Protein AF-A0A8T2IB82-F1 (afdb_monomer)

Structure (mmCIF, N/CA/C/O backbone):
data_AF-A0A8T2IB82-F1
#
_entry.id   AF-A0A8T2IB82-F1
#
loop_
_atom_site.group_PDB
_atom_site.id
_atom_site.type_symbol
_atom_site.label_atom_id
_atom_site.label_alt_id
_atom_site.label_comp_id
_atom_site.label_asym_id
_atom_site.label_entity_id
_atom_site.label_seq_id
_atom_site.pdbx_PDB_ins_code
_atom_site.Cartn_x
_atom_site.Cartn_y
_atom_site.Cartn_z
_atom_site.occupancy
_atom_site.B_iso_or_equiv
_atom_site.auth_seq_id
_atom_site.auth_comp_id
_atom_site.auth_asym_id
_atom_site.auth_atom_id
_atom_site.pdbx_PDB_model_num
ATOM 1 N N . MET A 1 1 ? 21.589 -14.343 -7.084 1.00 40.94 1 MET A N 1
ATOM 2 C CA . MET A 1 1 ? 21.963 -13.655 -8.345 1.00 40.94 1 MET A CA 1
ATOM 3 C C . MET A 1 1 ? 21.081 -14.099 -9.514 1.00 40.94 1 MET A C 1
ATOM 5 O O . MET A 1 1 ? 20.433 -13.251 -10.105 1.00 40.94 1 MET A O 1
ATOM 9 N N . ARG A 1 2 ? 20.947 -15.411 -9.770 1.00 35.75 2 ARG A N 1
ATOM 10 C CA . ARG A 1 2 ? 20.117 -15.986 -10.852 1.00 35.75 2 ARG A CA 1
ATOM 11 C C . ARG A 1 2 ? 18.638 -15.544 -10.846 1.00 35.75 2 ARG A C 1
ATOM 13 O O . ARG A 1 2 ? 18.133 -15.142 -11.882 1.00 35.75 2 ARG A O 1
ATOM 20 N N . LEU A 1 3 ? 17.999 -15.505 -9.672 1.00 45.91 3 LEU A N 1
ATOM 21 C CA . LEU A 1 3 ? 16.598 -15.068 -9.519 1.00 45.91 3 LEU A CA 1
ATOM 22 C C . LEU A 1 3 ? 16.360 -13.589 -9.890 1.00 45.91 3 LEU A C 1
ATOM 24 O O . LEU A 1 3 ? 15.303 -13.246 -10.402 1.00 45.91 3 LEU A O 1
ATOM 28 N N . ARG A 1 4 ? 17.345 -12.704 -9.677 1.00 52.28 4 ARG A N 1
ATOM 29 C CA . ARG A 1 4 ? 17.208 -11.270 -10.006 1.00 52.28 4 ARG A CA 1
ATOM 30 C C . ARG A 1 4 ? 17.440 -10.984 -11.487 1.00 52.28 4 ARG A C 1
ATOM 32 O O . ARG A 1 4 ? 16.768 -10.128 -12.041 1.00 52.28 4 ARG A O 1
ATOM 39 N N . ILE A 1 5 ? 18.333 -11.738 -12.130 1.00 56.69 5 ILE A N 1
ATOM 40 C CA . ILE A 1 5 ? 18.507 -11.683 -13.588 1.00 56.69 5 ILE A CA 1
ATOM 41 C C . ILE A 1 5 ? 17.230 -12.172 -14.278 1.00 56.69 5 ILE A C 1
ATOM 43 O O . ILE A 1 5 ? 16.795 -11.551 -15.232 1.00 56.69 5 ILE A O 1
ATOM 47 N N . GLN A 1 6 ? 16.580 -13.220 -13.757 1.00 53.16 6 GLN A N 1
ATOM 48 C CA . GLN A 1 6 ? 15.284 -13.671 -14.275 1.00 53.16 6 GLN A CA 1
ATOM 49 C C . GLN A 1 6 ? 14.189 -12.606 -14.140 1.00 53.16 6 GLN A C 1
ATOM 51 O O . GLN A 1 6 ? 13.417 -12.427 -15.074 1.00 53.16 6 GLN A O 1
ATOM 56 N N . HIS A 1 7 ? 14.148 -11.866 -13.029 1.00 58.78 7 HIS A N 1
ATOM 57 C CA . HIS A 1 7 ? 13.213 -10.748 -12.866 1.00 58.78 7 HIS A CA 1
ATOM 58 C C . HIS A 1 7 ? 13.492 -9.606 -13.862 1.00 58.78 7 HIS A C 1
ATOM 60 O O . HIS A 1 7 ? 12.569 -9.072 -14.469 1.00 58.78 7 HIS A O 1
ATOM 66 N N . TRP A 1 8 ? 14.770 -9.288 -14.093 1.00 55.56 8 TRP A N 1
ATOM 67 C CA . TRP A 1 8 ? 15.193 -8.296 -15.086 1.00 55.56 8 TRP A CA 1
ATOM 68 C C . TRP A 1 8 ? 14.841 -8.719 -16.516 1.00 55.56 8 TRP A C 1
ATOM 70 O O . TRP A 1 8 ? 14.265 -7.945 -17.271 1.00 55.56 8 TRP A O 1
ATOM 80 N N . SER A 1 9 ? 15.131 -9.970 -16.879 1.00 57.38 9 SER A N 1
ATOM 81 C CA . SER A 1 9 ? 14.768 -10.540 -18.180 1.00 57.38 9 SER A CA 1
ATOM 82 C C . SER A 1 9 ? 13.257 -10.645 -18.373 1.00 57.38 9 SER A C 1
ATOM 84 O O . SER A 1 9 ? 12.791 -10.498 -19.493 1.00 57.38 9 SER A O 1
ATOM 86 N N . GLY A 1 10 ? 12.490 -10.871 -17.302 1.00 59.41 10 GLY A N 1
ATOM 87 C CA . GLY A 1 10 ? 11.026 -10.898 -17.353 1.00 59.41 10 GLY A CA 1
ATOM 88 C C . GLY A 1 10 ? 10.391 -9.528 -17.593 1.00 59.41 10 GLY A C 1
ATOM 89 O O . GLY A 1 10 ? 9.250 -9.465 -18.031 1.00 59.41 10 GLY A O 1
ATOM 90 N N . SER A 1 11 ? 11.136 -8.452 -17.347 1.00 58.56 11 SER A N 1
ATOM 91 C CA . SER A 1 11 ? 10.657 -7.072 -17.473 1.00 58.56 11 SER A CA 1
ATOM 92 C C . SER A 1 11 ? 11.220 -6.353 -18.702 1.00 58.56 11 SER A C 1
ATOM 94 O O . SER A 1 11 ? 11.030 -5.158 -18.885 1.00 58.56 11 SER A O 1
ATOM 96 N N . ALA A 1 12 ? 11.953 -7.066 -19.553 1.00 55.97 12 ALA A N 1
ATOM 97 C CA . ALA A 1 12 ? 12.349 -6.587 -20.867 1.00 55.97 12 ALA A CA 1
ATOM 98 C C . ALA A 1 12 ? 11.527 -7.364 -21.900 1.00 55.97 12 ALA A C 1
ATOM 100 O O . ALA A 1 12 ? 11.807 -8.528 -22.188 1.00 55.97 12 ALA A O 1
ATOM 101 N N . GLY A 1 13 ? 10.473 -6.732 -22.417 1.00 54.66 13 GLY A N 1
ATOM 102 C CA . GLY A 1 13 ? 9.579 -7.335 -23.398 1.00 54.66 13 GLY A CA 1
ATOM 103 C C . GLY A 1 13 ? 10.059 -7.073 -24.823 1.00 54.66 13 GLY A C 1
ATOM 104 O O . GLY A 1 13 ? 10.205 -5.928 -25.245 1.00 54.66 13 GLY A O 1
ATOM 105 N N . LEU A 1 14 ? 10.262 -8.127 -25.613 1.00 54.47 14 LEU A N 1
ATOM 106 C CA . LEU A 1 14 ? 10.413 -7.968 -27.058 1.00 54.47 14 LEU A CA 1
ATOM 107 C C . LEU A 1 14 ? 9.033 -8.106 -27.704 1.00 54.47 14 LEU A C 1
ATOM 109 O O . LEU A 1 14 ? 8.445 -9.188 -27.658 1.00 54.47 14 LEU A O 1
ATOM 113 N N . ARG A 1 15 ? 8.514 -7.035 -28.317 1.00 50.06 15 ARG A N 1
ATOM 114 C CA . ARG A 1 15 ? 7.287 -7.120 -29.113 1.00 50.06 15 ARG A CA 1
ATOM 115 C C . ARG A 1 15 ? 7.675 -7.309 -30.572 1.00 50.06 15 ARG A C 1
ATOM 117 O O . ARG A 1 15 ? 8.240 -6.425 -31.210 1.00 50.06 15 ARG A O 1
ATOM 124 N N . ILE A 1 16 ? 7.380 -8.486 -31.103 1.00 59.94 16 ILE A N 1
ATOM 125 C CA . ILE A 1 16 ? 7.575 -8.774 -32.522 1.00 59.94 16 ILE A CA 1
ATOM 126 C C . ILE A 1 16 ? 6.262 -8.438 -33.220 1.00 59.94 16 ILE A C 1
ATOM 128 O O . ILE A 1 16 ? 5.227 -9.017 -32.889 1.00 59.94 16 ILE A O 1
ATOM 132 N N . ARG A 1 17 ? 6.295 -7.482 -34.152 1.00 50.78 17 ARG A N 1
ATOM 133 C CA . ARG A 1 17 ? 5.181 -7.269 -35.074 1.00 50.78 17 ARG A CA 1
ATOM 134 C C . ARG A 1 17 ? 5.461 -8.086 -36.323 1.00 50.78 17 ARG A C 1
ATOM 136 O O . ARG A 1 17 ? 6.432 -7.838 -37.036 1.00 50.78 17 ARG A O 1
ATOM 143 N N . GLU A 1 18 ? 4.624 -9.088 -36.549 1.00 61.91 18 GLU A N 1
ATOM 144 C CA . GLU A 1 18 ? 4.656 -9.886 -37.768 1.00 61.91 18 GLU A CA 1
ATOM 145 C C . GLU A 1 18 ? 3.492 -9.464 -38.657 1.00 61.91 18 GLU A C 1
ATOM 147 O O . GLU A 1 18 ? 2.328 -9.629 -38.293 1.00 61.91 18 GLU A O 1
ATOM 152 N N . THR A 1 19 ? 3.808 -8.908 -39.824 1.00 56.50 19 THR A N 1
ATOM 153 C CA . THR A 1 19 ? 2.808 -8.655 -40.860 1.00 56.50 19 THR A CA 1
ATOM 154 C C . THR A 1 19 ? 2.577 -9.960 -41.609 1.00 56.50 19 THR A C 1
ATOM 156 O O . THR A 1 19 ? 3.469 -10.438 -42.311 1.00 56.50 19 THR A O 1
ATOM 159 N N . LYS A 1 20 ? 1.394 -10.549 -41.430 1.00 63.03 20 LYS A N 1
ATOM 160 C CA . LYS A 1 20 ? 0.970 -11.765 -42.130 1.00 63.03 20 LYS A CA 1
ATOM 161 C C . LYS A 1 20 ? -0.020 -11.411 -43.235 1.00 63.03 20 LYS A C 1
ATOM 163 O O . LYS A 1 20 ? -0.922 -10.606 -43.019 1.00 63.03 20 LYS A O 1
ATOM 168 N N . GLU A 1 21 ? 0.135 -12.035 -44.396 1.00 61.31 21 GLU A N 1
ATOM 169 C CA . GLU A 1 21 ? -0.894 -12.022 -45.437 1.00 61.31 21 GLU A CA 1
ATOM 170 C C . GLU A 1 21 ? -2.006 -13.002 -45.025 1.00 61.31 21 GLU A C 1
ATOM 172 O O . GLU A 1 21 ? -1.734 -14.174 -44.746 1.00 61.31 21 GLU A O 1
ATOM 177 N N . VAL A 1 22 ? -3.245 -12.518 -44.945 1.00 63.00 22 VAL A N 1
ATOM 178 C CA . VAL A 1 22 ? -4.437 -13.323 -44.642 1.00 63.00 22 VAL A CA 1
ATOM 179 C C . VAL A 1 22 ? -5.396 -13.190 -45.814 1.00 63.00 22 VAL A C 1
ATOM 181 O O . VAL A 1 22 ? -5.665 -12.079 -46.269 1.00 63.00 22 VAL A O 1
ATOM 184 N N . PHE A 1 23 ? -5.890 -14.322 -46.302 1.00 67.75 23 PHE A N 1
ATOM 185 C CA . PHE A 1 23 ? -6.937 -14.379 -47.310 1.00 67.75 23 PHE A CA 1
ATOM 186 C C . PHE A 1 23 ? -8.275 -14.621 -46.615 1.00 67.75 23 PHE A C 1
ATOM 188 O O . PHE A 1 23 ? -8.418 -15.581 -45.858 1.00 67.75 23 PHE A O 1
ATOM 195 N N . GLU A 1 24 ? -9.238 -13.740 -46.867 1.00 70.56 24 GLU A N 1
ATOM 196 C CA . GLU A 1 24 ? -10.627 -13.882 -46.434 1.00 70.56 24 GLU A CA 1
ATOM 197 C C . GLU A 1 24 ? -11.478 -14.207 -47.661 1.00 70.56 24 GLU A C 1
ATOM 199 O O . GLU A 1 24 ? -11.370 -13.535 -48.692 1.00 70.56 24 GLU A O 1
ATOM 204 N N . GLY A 1 25 ? -12.295 -15.253 -47.566 1.00 71.75 25 GLY A N 1
ATOM 205 C CA . GLY A 1 25 ? -13.157 -15.665 -48.665 1.00 71.75 25 GLY A CA 1
ATOM 206 C C . GLY A 1 25 ? -14.266 -16.606 -48.221 1.00 71.75 25 GLY A C 1
ATOM 207 O O . GLY A 1 25 ? -14.123 -17.354 -47.255 1.00 71.75 25 GLY A O 1
ATOM 208 N N . GLU A 1 26 ? -15.377 -16.553 -48.948 1.00 73.50 26 GLU A N 1
ATOM 209 C CA . GLU A 1 26 ? -16.471 -17.509 -48.817 1.00 73.50 26 GLU A CA 1
ATOM 210 C C . GLU A 1 26 ? -16.126 -18.791 -49.579 1.00 73.50 26 GLU A C 1
ATOM 212 O O . GLU A 1 26 ? -15.672 -18.757 -50.730 1.00 73.50 26 GLU A O 1
ATOM 217 N N . VAL A 1 27 ? -16.341 -19.931 -48.932 1.00 74.06 27 VAL A N 1
ATOM 218 C CA . VAL A 1 27 ? -16.113 -21.240 -49.535 1.00 74.06 27 VAL A CA 1
ATOM 219 C C . VAL A 1 27 ? -17.208 -21.525 -50.555 1.00 74.06 27 VAL A C 1
ATOM 221 O O . VAL A 1 27 ? -18.349 -21.790 -50.194 1.00 74.06 27 VAL A O 1
ATOM 224 N N . THR A 1 28 ? -16.851 -21.503 -51.837 1.00 71.94 28 THR A N 1
ATOM 225 C CA . THR A 1 28 ? -17.780 -21.779 -52.945 1.00 71.94 28 THR A CA 1
ATOM 226 C C . THR A 1 28 ? -17.773 -23.248 -53.356 1.00 71.94 28 THR A C 1
ATOM 228 O O . THR A 1 28 ? -18.834 -23.833 -53.549 1.00 71.94 28 THR A O 1
ATOM 231 N N . GLU A 1 29 ? -16.595 -23.871 -53.445 1.00 69.69 29 GLU A N 1
ATOM 232 C CA . GLU A 1 29 ? -16.435 -25.287 -53.790 1.00 69.69 29 GLU A CA 1
ATOM 233 C C . GLU A 1 29 ? -15.236 -25.896 -53.038 1.00 69.69 29 GLU A C 1
ATOM 235 O O . GLU A 1 29 ? -14.171 -25.286 -52.943 1.00 69.69 29 GLU A O 1
ATOM 240 N N . LEU A 1 30 ? -15.401 -27.112 -52.498 1.00 66.81 30 LEU A N 1
ATOM 241 C CA . LEU A 1 30 ? -14.360 -27.856 -51.773 1.00 66.81 30 LEU A CA 1
ATOM 242 C C . LEU A 1 30 ? -13.997 -29.141 -52.526 1.00 66.81 30 LEU A C 1
ATOM 244 O O . LEU A 1 30 ? -14.497 -30.222 -52.208 1.00 66.81 30 LEU A O 1
ATOM 248 N N . THR A 1 31 ? -13.101 -29.038 -53.507 1.00 62.88 31 THR A N 1
ATOM 249 C CA . THR A 1 31 ? -12.555 -30.199 -54.230 1.00 62.88 31 THR A CA 1
ATOM 250 C C . THR A 1 31 ? -11.037 -30.285 -54.065 1.00 62.88 31 THR A C 1
ATOM 252 O O . THR A 1 31 ? -10.354 -29.302 -54.362 1.00 62.88 31 THR A O 1
ATOM 255 N N . PRO A 1 32 ? -10.479 -31.433 -53.633 1.00 59.16 32 PRO A N 1
ATOM 256 C CA . PRO A 1 32 ? -9.034 -31.621 -53.608 1.00 59.16 32 PRO A CA 1
ATOM 257 C C . PRO A 1 32 ? -8.507 -31.651 -55.047 1.00 59.16 32 PRO A C 1
ATOM 259 O O . PRO A 1 32 ? -8.981 -32.438 -55.866 1.00 59.16 32 PRO A O 1
ATOM 262 N N . CYS A 1 33 ? -7.543 -30.785 -55.359 1.00 55.00 33 CYS A N 1
ATOM 263 C CA . CYS A 1 33 ? -6.890 -30.753 -56.663 1.00 55.00 33 CYS A CA 1
ATOM 264 C C . CYS A 1 33 ? -5.451 -31.261 -56.509 1.00 55.00 33 CYS A C 1
ATOM 266 O O . CYS A 1 33 ? -4.662 -30.681 -55.763 1.00 55.00 33 CYS A O 1
ATOM 268 N N . GLU A 1 34 ? -5.113 -32.358 -57.186 1.00 53.34 34 GLU A N 1
ATOM 269 C CA . GLU A 1 34 ? -3.734 -32.832 -57.315 1.00 53.34 34 GLU A CA 1
ATOM 270 C C . GLU A 1 34 ? -3.173 -32.294 -58.636 1.00 53.34 34 GLU A C 1
ATOM 272 O O . GLU A 1 34 ? -3.480 -32.822 -59.703 1.00 53.34 34 GLU A O 1
ATOM 277 N N . THR A 1 35 ? -2.393 -31.212 -58.597 1.00 51.97 35 THR A N 1
ATOM 278 C CA . THR A 1 35 ? -1.740 -30.669 -59.799 1.00 51.97 35 THR A CA 1
ATOM 279 C C . THR A 1 35 ? -0.282 -31.121 -59.902 1.00 51.97 35 THR A C 1
ATOM 281 O O . THR A 1 35 ? 0.498 -31.002 -58.959 1.00 51.97 35 THR A O 1
ATOM 284 N N . GLU A 1 36 ? 0.109 -31.609 -61.085 1.00 46.66 36 GLU A N 1
ATOM 285 C CA . GLU A 1 36 ? 1.459 -32.114 -61.391 1.00 46.66 36 GLU A CA 1
ATOM 286 C C . GLU A 1 36 ? 2.484 -31.001 -61.718 1.00 46.66 36 GLU A C 1
ATOM 288 O O . GLU A 1 36 ? 3.673 -31.291 -61.852 1.00 46.66 36 GLU A O 1
ATOM 293 N N . ASN A 1 37 ? 2.070 -29.725 -61.831 1.00 48.97 37 ASN A N 1
ATOM 294 C CA . ASN A 1 37 ? 2.950 -28.623 -62.252 1.00 48.97 37 ASN A CA 1
ATOM 295 C C . ASN A 1 37 ? 2.803 -27.330 -61.407 1.00 48.97 37 ASN A C 1
ATOM 297 O O . ASN A 1 37 ? 1.813 -26.618 -61.548 1.00 48.97 37 ASN A O 1
ATOM 301 N N . PRO A 1 38 ? 3.816 -26.946 -60.598 1.00 47.47 38 PRO A N 1
ATOM 302 C CA . PRO A 1 38 ? 3.725 -25.832 -59.637 1.00 47.47 38 PRO A CA 1
ATOM 303 C C . PRO A 1 38 ? 3.732 -24.397 -60.204 1.00 47.47 38 PRO A C 1
ATOM 305 O O . PRO A 1 38 ? 3.661 -23.451 -59.421 1.00 47.47 38 PRO A O 1
ATOM 308 N N . MET A 1 39 ? 3.928 -24.192 -61.514 1.00 42.28 39 MET A N 1
ATOM 309 C CA . MET A 1 39 ? 4.167 -22.846 -62.079 1.00 42.28 39 MET A CA 1
ATOM 310 C C . MET A 1 39 ? 2.909 -22.118 -62.578 1.00 42.28 39 MET A C 1
ATOM 312 O O . MET A 1 39 ? 2.934 -20.892 -62.638 1.00 42.28 39 MET A O 1
ATOM 316 N N . GLU A 1 40 ? 1.818 -22.821 -62.902 1.00 44.09 40 GLU A N 1
ATOM 317 C CA . GLU A 1 40 ? 0.572 -22.184 -63.378 1.00 44.09 40 GLU A CA 1
ATOM 318 C C . GLU A 1 40 ? -0.333 -21.672 -62.239 1.00 44.09 40 GLU A C 1
ATOM 320 O O . GLU A 1 40 ? -1.191 -20.822 -62.466 1.00 44.09 40 GLU A O 1
ATOM 325 N N . ASP A 1 41 ? -0.092 -22.098 -60.996 1.00 45.88 41 ASP A N 1
ATOM 326 C CA . ASP A 1 41 ? -0.931 -21.768 -59.832 1.00 45.88 41 ASP A CA 1
ATOM 327 C C . ASP A 1 41 ? -0.603 -20.410 -59.180 1.00 45.88 41 ASP A C 1
ATOM 329 O O . ASP A 1 41 ? -1.186 -20.035 -58.161 1.00 45.88 41 ASP A O 1
ATOM 333 N N . MET A 1 42 ? 0.314 -19.620 -59.753 1.00 41.84 42 MET A N 1
ATOM 334 C CA . MET A 1 42 ? 0.738 -18.354 -59.137 1.00 41.84 42 MET A CA 1
ATOM 335 C C . MET A 1 42 ? -0.360 -17.265 -59.155 1.00 41.84 42 MET A C 1
ATOM 337 O O . MET A 1 42 ? -0.271 -16.308 -58.385 1.00 41.84 42 MET A O 1
ATOM 341 N N . GLU A 1 43 ? -1.416 -17.425 -59.964 1.00 38.91 43 GLU A N 1
ATOM 342 C CA . GLU A 1 43 ? -2.479 -16.421 -60.152 1.00 38.91 43 GLU A CA 1
ATOM 343 C C . GLU A 1 43 ? -3.865 -16.829 -59.617 1.00 38.91 43 GLU A C 1
ATOM 345 O O . GLU A 1 43 ? -4.778 -16.000 -59.624 1.00 38.91 43 GLU A O 1
ATOM 350 N N . ARG A 1 44 ? -4.060 -18.064 -59.123 1.00 49.09 44 ARG A N 1
ATOM 351 C CA . ARG A 1 44 ? -5.381 -18.538 -58.668 1.00 49.09 44 ARG A CA 1
ATOM 352 C C . ARG A 1 44 ? -5.354 -19.029 -57.214 1.00 49.09 44 ARG A C 1
ATOM 354 O O . ARG A 1 44 ? -4.856 -20.119 -56.958 1.00 49.09 44 ARG A O 1
ATOM 361 N N . PRO A 1 45 ? -5.953 -18.296 -56.255 1.00 51.28 45 PRO A N 1
ATOM 362 C CA . PRO A 1 45 ? -6.046 -18.722 -54.852 1.00 51.28 45 PRO A CA 1
ATOM 363 C C . PRO A 1 45 ? -6.992 -19.921 -54.615 1.00 51.28 45 PRO A C 1
ATOM 365 O O . PRO A 1 45 ? -7.261 -20.269 -53.471 1.00 51.28 45 PRO A O 1
ATOM 368 N N . SER A 1 46 ? -7.518 -20.546 -55.673 1.00 53.47 46 SER A N 1
ATOM 369 C CA . SER A 1 46 ? -8.548 -21.589 -55.619 1.00 53.47 46 SER A CA 1
ATOM 370 C C . SER A 1 46 ? -8.010 -23.023 -55.522 1.00 53.47 46 SER A C 1
ATOM 372 O O . SER A 1 46 ? -8.805 -23.950 -55.411 1.00 53.47 46 SER A O 1
ATOM 374 N N . ALA A 1 47 ? -6.692 -23.237 -55.591 1.00 57.47 47 ALA A N 1
ATOM 375 C CA . ALA A 1 47 ? -6.096 -24.572 -55.505 1.00 57.47 47 ALA A CA 1
ATOM 376 C C . ALA A 1 47 ? -5.583 -24.857 -54.083 1.00 57.47 47 ALA A C 1
ATOM 378 O O . ALA A 1 47 ? -4.628 -24.240 -53.612 1.00 57.47 47 ALA A O 1
ATOM 379 N N . ILE A 1 48 ? -6.224 -25.805 -53.393 1.00 62.16 48 ILE A N 1
ATOM 380 C CA . ILE A 1 48 ? -5.853 -26.252 -52.044 1.00 62.16 48 ILE A CA 1
ATOM 381 C C . ILE A 1 48 ? -5.243 -27.653 -52.150 1.00 62.16 48 ILE A C 1
ATOM 383 O O . ILE A 1 48 ? -5.889 -28.581 -52.634 1.00 62.16 48 ILE A O 1
ATOM 387 N N . GLY A 1 49 ? -4.001 -27.814 -51.688 1.00 64.19 49 GLY A N 1
ATOM 388 C CA . GLY A 1 49 ? -3.329 -29.115 -51.676 1.00 64.19 49 GLY A CA 1
ATOM 389 C C . GLY A 1 49 ? -3.963 -30.121 -50.692 1.00 64.19 49 GLY A C 1
ATOM 390 O O . GLY A 1 49 ? -4.634 -29.722 -49.737 1.00 64.19 49 GLY A O 1
ATOM 391 N N . PRO A 1 50 ? -3.706 -31.432 -50.844 1.00 63.59 50 PRO A N 1
ATOM 392 C CA . PRO A 1 50 ? -4.288 -32.482 -49.992 1.00 63.59 50 PRO A CA 1
ATOM 393 C C . PRO A 1 50 ? -3.930 -32.328 -48.500 1.00 63.59 50 PRO A C 1
ATOM 395 O O . PRO A 1 50 ? -4.775 -32.571 -47.643 1.00 63.59 50 PRO A O 1
ATOM 398 N N . GLN A 1 51 ? -2.733 -31.782 -48.216 1.00 62.62 51 GLN A N 1
ATOM 399 C CA . GLN A 1 51 ? -2.256 -31.245 -46.918 1.00 62.62 51 GLN A CA 1
ATOM 400 C C . GLN A 1 51 ? -3.336 -30.523 -46.103 1.00 62.62 51 GLN A C 1
ATOM 402 O O . GLN A 1 51 ? -3.466 -30.591 -44.880 1.00 62.62 51 GLN A O 1
ATOM 407 N N . HIS A 1 52 ? -4.080 -29.736 -46.853 1.00 69.81 52 HIS A N 1
ATOM 408 C CA . HIS A 1 52 ? -4.809 -28.602 -46.359 1.00 69.81 52 HIS A CA 1
ATOM 409 C C . HIS A 1 52 ? -6.310 -28.872 -46.331 1.00 69.81 52 HIS A C 1
ATOM 411 O O . HIS A 1 52 ? -7.015 -28.425 -45.427 1.00 69.81 52 HIS A O 1
ATOM 417 N N . TYR A 1 53 ? -6.759 -29.708 -47.262 1.00 71.44 53 TYR A N 1
ATOM 418 C CA . TYR A 1 53 ? -8.097 -30.268 -47.294 1.00 71.44 53 TYR A CA 1
ATOM 419 C C . TYR A 1 53 ? -8.412 -31.103 -46.040 1.00 71.44 53 TYR A C 1
ATOM 421 O O . TYR A 1 53 ? -9.483 -30.953 -45.459 1.00 71.44 53 TYR A O 1
ATOM 429 N N . GLU A 1 54 ? -7.458 -31.903 -45.546 1.00 71.31 54 GL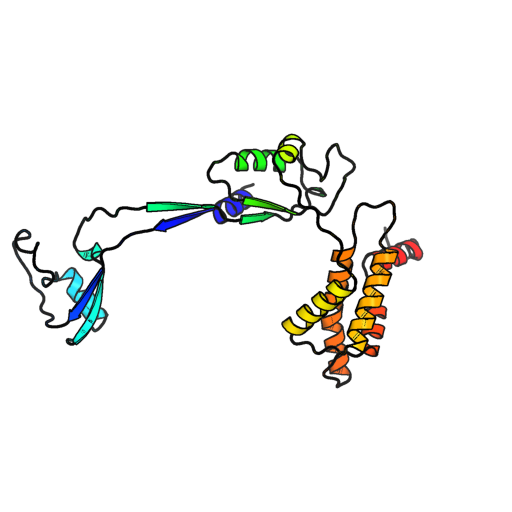U A N 1
ATOM 430 C CA . GLU A 1 54 ? -7.633 -32.678 -44.304 1.00 71.31 54 GLU A CA 1
ATOM 431 C C . GLU A 1 54 ? -7.884 -31.785 -43.075 1.00 71.31 54 GLU A C 1
ATOM 433 O O . GLU A 1 54 ? -8.644 -32.145 -42.173 1.00 71.31 54 GLU A O 1
ATOM 438 N N . SER A 1 55 ? -7.274 -30.597 -43.040 1.00 71.50 55 SER A N 1
ATOM 439 C CA . SER A 1 55 ? -7.450 -29.645 -41.936 1.00 71.50 55 SER A CA 1
ATOM 440 C C . SER A 1 55 ? -8.827 -28.977 -41.985 1.00 71.50 55 SER A C 1
ATOM 442 O O . SER A 1 55 ? -9.488 -28.877 -40.954 1.00 71.50 55 SER A O 1
ATOM 444 N N . LEU A 1 56 ? -9.310 -28.636 -43.186 1.00 75.81 56 LEU A N 1
ATOM 445 C CA . LEU A 1 56 ? -10.662 -28.103 -43.402 1.00 75.81 56 LEU A CA 1
ATOM 446 C C . LEU A 1 56 ? -11.753 -29.137 -43.083 1.00 75.81 56 LEU A C 1
ATOM 448 O O . LEU A 1 56 ? -12.773 -28.801 -42.483 1.00 75.81 56 LEU A O 1
ATOM 452 N N . GLN A 1 57 ? -11.519 -30.417 -43.400 1.00 73.62 57 GLN A N 1
ATOM 453 C CA . GLN A 1 57 ? -12.418 -31.505 -43.000 1.00 73.62 57 GLN A CA 1
ATOM 454 C C . GLN A 1 57 ? -12.475 -31.682 -41.479 1.00 73.62 57 GLN A C 1
ATOM 456 O O . GLN A 1 57 ? -13.539 -31.954 -40.920 1.00 73.62 57 GLN A O 1
ATOM 461 N N . LYS A 1 58 ? -11.339 -31.515 -40.793 1.00 78.94 58 LYS A N 1
ATOM 462 C CA . LYS A 1 58 ? -11.269 -31.590 -39.330 1.00 78.94 58 LYS A CA 1
ATOM 463 C C . LYS A 1 58 ? -12.022 -30.440 -38.658 1.00 78.94 58 LYS A C 1
ATOM 465 O O . LYS A 1 58 ? -12.646 -30.663 -37.621 1.00 78.94 58 LYS A O 1
ATOM 470 N N . GLU A 1 59 ? -11.985 -29.251 -39.250 1.00 77.00 59 GLU A N 1
ATOM 471 C CA . GLU A 1 59 ? -12.741 -28.081 -38.787 1.00 77.00 59 GLU A CA 1
ATOM 472 C C . GLU A 1 59 ? -14.215 -28.086 -39.223 1.00 77.00 59 GLU A C 1
ATOM 474 O O . GLU A 1 59 ? -14.981 -27.264 -38.731 1.00 77.00 59 GLU A O 1
ATOM 479 N N . ARG A 1 60 ? -14.640 -29.066 -40.039 1.00 77.25 60 ARG A N 1
ATOM 480 C CA . ARG A 1 60 ? -16.013 -29.214 -40.563 1.00 77.25 60 ARG A CA 1
ATOM 481 C C . ARG A 1 60 ? -16.509 -27.970 -41.304 1.00 77.25 60 ARG A C 1
ATOM 483 O O . ARG A 1 60 ? -17.645 -27.556 -41.113 1.00 77.25 60 ARG A O 1
ATOM 490 N N . VAL A 1 61 ? -15.650 -27.392 -42.136 1.00 76.19 61 VAL A N 1
ATOM 491 C CA . VAL A 1 61 ? -16.013 -26.246 -42.978 1.00 76.19 61 VAL A CA 1
ATOM 492 C C . VAL A 1 61 ? -16.994 -26.693 -44.062 1.00 76.19 61 VAL A C 1
ATOM 494 O O . VAL A 1 61 ? -16.726 -27.664 -44.777 1.00 76.19 61 VAL A O 1
ATOM 497 N N . GLU A 1 62 ? -18.116 -25.988 -44.189 1.00 74.88 62 GLU A N 1
ATOM 498 C CA . GLU A 1 62 ? -19.150 -26.240 -45.192 1.00 74.88 62 GLU A CA 1
ATOM 499 C C . GLU A 1 62 ? -19.131 -25.175 -46.303 1.00 74.88 62 GLU A C 1
ATOM 501 O O . GLU A 1 62 ? -18.520 -24.110 -46.200 1.00 74.88 62 GLU A O 1
ATOM 506 N N . VAL A 1 63 ? -19.773 -25.490 -47.429 1.00 77.56 63 VAL A N 1
ATOM 507 C CA . VAL A 1 63 ? -19.914 -24.552 -48.550 1.00 77.56 63 VAL A CA 1
ATOM 508 C C . VAL A 1 63 ? -20.846 -23.413 -48.124 1.00 77.56 63 VAL A C 1
ATOM 510 O O . VAL A 1 63 ? -21.972 -23.669 -47.701 1.00 77.56 63 VAL A O 1
ATOM 513 N N . GLY A 1 64 ? -20.379 -22.172 -48.253 1.00 72.88 64 GLY A N 1
ATOM 514 C CA . GLY A 1 64 ? -21.040 -20.960 -47.756 1.00 72.88 64 GLY A CA 1
ATOM 5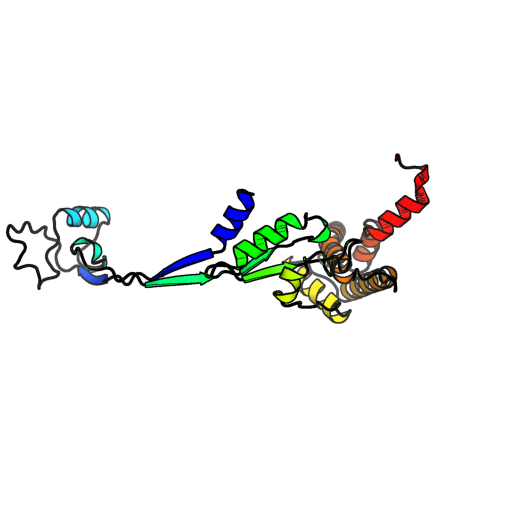15 C C . GLY A 1 64 ? -20.428 -20.382 -46.473 1.00 72.88 64 GLY A C 1
ATOM 516 O O . GLY A 1 64 ? -20.817 -19.290 -46.059 1.00 72.88 64 GLY A O 1
ATOM 517 N N . ASP A 1 65 ? -19.458 -21.063 -45.855 1.00 76.31 65 ASP A N 1
ATOM 518 C CA . ASP A 1 65 ? -18.749 -20.532 -44.689 1.00 76.31 65 ASP A CA 1
ATOM 519 C C . ASP A 1 65 ? -17.697 -19.489 -45.095 1.00 76.31 65 ASP A C 1
ATOM 521 O O . ASP A 1 65 ? -16.976 -19.641 -46.086 1.00 76.31 65 ASP A O 1
ATOM 525 N N . VAL A 1 66 ? -17.579 -18.425 -44.296 1.00 73.88 66 VAL A N 1
ATOM 526 C CA . VAL A 1 66 ? -16.513 -17.424 -44.433 1.00 73.88 66 VAL A CA 1
ATOM 527 C C . VAL A 1 66 ? -15.304 -17.896 -43.636 1.00 73.88 66 VAL A C 1
ATOM 529 O O . VAL A 1 66 ? -15.372 -18.012 -42.410 1.00 73.88 66 VAL A O 1
ATOM 532 N N . ILE A 1 67 ? -14.194 -18.156 -44.328 1.00 74.12 67 ILE A N 1
ATOM 533 C CA . ILE A 1 67 ? -12.963 -18.661 -43.715 1.00 74.12 67 ILE A CA 1
ATOM 534 C C . ILE A 1 67 ? -11.801 -17.683 -43.870 1.00 74.12 67 ILE A C 1
ATOM 536 O O . ILE A 1 67 ? -11.697 -16.933 -44.843 1.00 74.12 67 ILE A O 1
ATOM 540 N N . TYR A 1 68 ? -10.894 -17.737 -42.895 1.00 70.06 68 TYR A N 1
ATOM 541 C CA . TYR A 1 68 ? -9.660 -16.962 -42.865 1.00 70.06 68 TYR A CA 1
ATOM 542 C C . TYR A 1 68 ? -8.475 -17.910 -43.041 1.00 70.06 68 TYR A C 1
ATOM 544 O O . TYR A 1 68 ? -8.187 -18.714 -42.156 1.00 70.06 68 TYR A O 1
ATOM 552 N N . ILE A 1 69 ? -7.775 -17.816 -44.171 1.00 69.94 69 ILE A N 1
ATOM 553 C CA . ILE A 1 69 ? -6.594 -18.639 -44.453 1.00 69.94 69 ILE A CA 1
ATOM 554 C C . ILE A 1 69 ? -5.339 -17.770 -44.346 1.00 69.94 69 ILE A C 1
ATOM 556 O O . ILE A 1 69 ? -5.149 -16.819 -45.106 1.00 69.94 69 ILE A O 1
ATOM 560 N N . GLU A 1 70 ? -4.445 -18.107 -43.413 1.00 63.56 70 GLU A N 1
ATOM 561 C CA . GLU A 1 70 ? -3.120 -17.482 -43.339 1.00 63.56 70 GLU A CA 1
ATOM 562 C C . GLU A 1 70 ? -2.234 -17.945 -44.517 1.00 63.56 70 GLU A C 1
ATOM 564 O O . GLU A 1 70 ? -2.053 -19.140 -44.745 1.00 63.56 70 GLU A O 1
ATOM 569 N N . ALA A 1 71 ? -1.585 -17.013 -45.226 1.00 57.88 71 ALA A N 1
ATOM 570 C CA . ALA A 1 71 ? -0.720 -17.303 -46.383 1.00 57.88 71 ALA A CA 1
ATOM 571 C C . ALA A 1 71 ? 0.568 -18.092 -46.053 1.00 57.88 71 ALA A C 1
ATOM 573 O O . ALA A 1 71 ? 1.291 -18.530 -46.955 1.00 57.88 71 ALA A O 1
ATOM 574 N N . ASN A 1 72 ? 0.848 -18.308 -44.763 1.00 54.81 72 ASN A N 1
ATOM 575 C CA . ASN A 1 72 ? 1.971 -19.106 -44.245 1.00 54.81 72 ASN A CA 1
ATOM 576 C C . ASN A 1 72 ? 1.936 -20.574 -44.716 1.00 54.81 72 ASN A C 1
ATOM 578 O O . ASN A 1 72 ? 2.894 -21.323 -44.543 1.00 54.81 72 ASN A O 1
ATOM 582 N N . TRP A 1 73 ? 0.807 -20.965 -45.295 1.00 48.09 73 TRP A N 1
ATOM 583 C CA . TRP A 1 73 ? 0.426 -22.297 -45.718 1.00 48.09 73 TRP A CA 1
ATOM 584 C C . TRP A 1 73 ? 1.069 -22.758 -47.033 1.00 48.09 73 TRP A C 1
ATOM 586 O O . TRP A 1 73 ? 1.324 -23.947 -47.193 1.00 48.09 73 TRP A O 1
ATOM 596 N N . SER A 1 74 ? 1.397 -21.846 -47.960 1.00 46.72 74 SER A N 1
ATOM 597 C CA . SER A 1 74 ? 1.884 -22.245 -49.300 1.00 46.72 74 SER A CA 1
ATOM 598 C C . SER A 1 74 ? 3.091 -21.461 -49.820 1.00 46.72 74 SER A C 1
ATOM 600 O O . SER A 1 74 ? 3.735 -21.896 -50.773 1.00 46.72 74 SER A O 1
ATOM 602 N N . ARG A 1 75 ? 3.468 -20.328 -49.213 1.00 41.94 75 ARG A N 1
ATOM 603 C CA . ARG A 1 75 ? 4.624 -19.537 -49.667 1.00 41.94 75 ARG A CA 1
ATOM 604 C C . ARG A 1 75 ? 5.740 -19.530 -48.635 1.00 41.94 75 ARG A C 1
ATOM 606 O O . ARG A 1 75 ? 5.555 -19.136 -47.490 1.00 41.94 75 ARG A O 1
ATOM 613 N N . LYS A 1 76 ? 6.961 -19.803 -49.100 1.00 36.44 76 LYS A N 1
ATOM 614 C CA . LYS A 1 76 ? 8.205 -19.359 -48.452 1.00 36.44 76 LYS A CA 1
ATOM 615 C C . LYS A 1 76 ? 8.358 -17.840 -48.674 1.00 36.44 76 LYS A C 1
ATOM 617 O O . LYS A 1 76 ? 9.281 -17.388 -49.344 1.00 36.44 76 LYS A O 1
ATOM 622 N N . GLY A 1 77 ? 7.376 -17.062 -48.217 1.00 38.69 77 GLY A N 1
ATOM 623 C CA . GLY A 1 77 ? 7.359 -15.605 -48.312 1.00 38.69 77 GLY A CA 1
ATOM 624 C C . GLY A 1 77 ? 8.333 -14.989 -47.310 1.00 38.69 77 GLY A C 1
ATOM 625 O O . GLY A 1 77 ? 8.523 -15.510 -46.212 1.00 38.69 77 GLY A O 1
ATOM 626 N N . ARG A 1 78 ? 8.985 -13.883 -47.688 1.00 39.78 78 ARG A N 1
ATOM 627 C CA . ARG A 1 78 ? 9.793 -13.080 -46.759 1.00 39.78 78 ARG A CA 1
ATOM 628 C C . ARG A 1 78 ? 8.861 -12.451 -45.726 1.00 39.78 78 ARG A C 1
ATOM 630 O O . ARG A 1 78 ? 8.265 -11.415 -45.995 1.00 39.78 78 ARG A O 1
ATOM 637 N N . CYS A 1 79 ? 8.774 -13.047 -44.541 1.00 42.91 79 CYS A N 1
ATOM 638 C CA . CYS A 1 79 ? 8.240 -12.356 -43.376 1.00 42.91 79 CYS A CA 1
ATOM 639 C C . CYS A 1 79 ? 9.195 -11.206 -43.028 1.00 42.91 79 CYS A C 1
ATOM 641 O O . CYS A 1 79 ? 10.305 -11.437 -42.543 1.00 42.91 79 CYS A O 1
ATOM 643 N N . SER A 1 80 ? 8.785 -9.967 -43.296 1.00 46.16 80 SER A N 1
ATOM 644 C CA . SER A 1 80 ? 9.456 -8.791 -42.745 1.00 46.16 80 SER A CA 1
ATOM 645 C C . SER A 1 80 ? 9.115 -8.723 -41.260 1.00 46.16 80 SER A C 1
ATOM 647 O O . SER A 1 80 ? 8.032 -8.293 -40.879 1.00 46.16 80 SER A O 1
ATOM 649 N N . GLN A 1 81 ? 10.019 -9.224 -40.419 1.00 52.09 81 GLN A N 1
ATOM 650 C CA . GLN A 1 81 ? 9.890 -9.107 -38.971 1.00 52.09 81 GLN A CA 1
ATOM 651 C C . GLN A 1 81 ? 10.378 -7.725 -38.542 1.00 52.09 81 GLN A C 1
ATOM 653 O O . GLN A 1 81 ? 11.585 -7.472 -38.523 1.00 52.09 81 GLN A O 1
ATOM 658 N N . GLU A 1 82 ? 9.457 -6.849 -38.152 1.00 52.81 82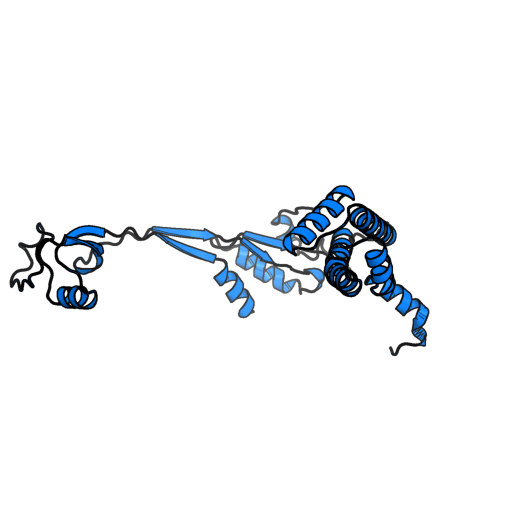 GLU A N 1
ATOM 659 C CA . GLU A 1 82 ? 9.818 -5.641 -37.417 1.00 52.81 82 GLU A CA 1
ATOM 660 C C . GLU A 1 82 ? 9.850 -5.969 -35.923 1.00 52.81 82 GLU A C 1
ATOM 662 O O . GLU A 1 82 ? 8.844 -6.305 -35.290 1.00 52.81 82 GLU A O 1
ATOM 667 N N . LYS A 1 83 ? 11.058 -5.929 -35.357 1.00 54.59 83 LYS A N 1
ATOM 668 C CA . LYS A 1 83 ? 11.281 -6.139 -33.927 1.00 54.59 83 LYS A CA 1
ATOM 669 C C . LYS A 1 83 ? 11.242 -4.786 -33.235 1.00 54.59 83 LYS A C 1
ATOM 671 O O . LYS A 1 83 ? 12.167 -3.991 -33.375 1.00 54.59 83 LYS A O 1
ATOM 676 N N . GLU A 1 84 ? 10.182 -4.550 -32.477 1.00 59.00 84 GLU A N 1
ATOM 677 C CA . GLU A 1 84 ? 10.046 -3.384 -31.617 1.00 59.00 84 GLU A CA 1
ATOM 678 C C . GLU A 1 84 ? 10.519 -3.775 -30.208 1.00 59.00 84 GLU A C 1
ATOM 680 O O . GLU A 1 84 ? 9.985 -4.688 -29.569 1.00 59.00 84 GLU A O 1
ATOM 685 N N . VAL A 1 85 ? 11.570 -3.117 -29.717 1.00 60.09 85 VAL A N 1
ATOM 686 C CA . VAL A 1 85 ? 12.007 -3.293 -28.328 1.00 60.09 85 VAL A CA 1
ATOM 687 C C . VAL A 1 85 ? 11.109 -2.433 -27.451 1.00 60.09 85 VAL A C 1
ATOM 689 O O . VAL A 1 85 ? 11.116 -1.211 -27.587 1.00 60.09 85 VAL A O 1
ATOM 692 N N . ILE A 1 86 ? 10.377 -3.058 -26.528 1.00 61.28 86 ILE A N 1
ATOM 693 C CA . ILE A 1 86 ? 9.606 -2.340 -25.514 1.00 61.28 86 ILE A CA 1
ATOM 694 C C . ILE A 1 86 ? 10.332 -2.479 -24.183 1.00 61.28 86 ILE A C 1
ATOM 696 O O . ILE A 1 86 ? 10.463 -3.566 -23.621 1.00 61.28 86 ILE A O 1
ATOM 700 N N . GLN A 1 87 ? 10.819 -1.356 -23.674 1.00 64.75 87 GLN A N 1
ATOM 701 C CA . GLN A 1 87 ? 11.354 -1.287 -22.323 1.00 64.75 87 GLN A CA 1
ATOM 702 C C . GLN A 1 87 ? 10.174 -1.187 -21.354 1.00 64.75 87 GLN A C 1
ATOM 704 O O . GLN A 1 87 ? 9.406 -0.228 -21.423 1.00 64.75 87 GLN A O 1
ATOM 709 N N . ASP A 1 88 ? 10.007 -2.183 -20.485 1.00 68.81 88 ASP A N 1
ATOM 710 C CA . ASP A 1 88 ? 8.983 -2.134 -19.439 1.00 68.81 88 ASP A CA 1
ATOM 711 C C . ASP A 1 88 ? 9.489 -1.352 -18.216 1.00 68.81 88 ASP A C 1
ATOM 713 O O . ASP A 1 88 ? 10.670 -0.997 -18.114 1.00 68.81 88 ASP A O 1
ATOM 717 N N . VAL A 1 89 ? 8.591 -1.074 -17.274 1.00 73.44 89 VAL A N 1
ATOM 718 C CA . VAL A 1 89 ? 8.926 -0.451 -15.993 1.00 73.44 89 VAL A CA 1
ATOM 719 C C . VAL A 1 89 ? 9.081 -1.536 -14.935 1.00 73.44 89 VAL A C 1
ATOM 721 O O . VAL A 1 89 ? 8.154 -2.287 -14.645 1.00 73.44 89 VAL A O 1
ATOM 724 N N . THR A 1 90 ? 10.244 -1.579 -14.293 1.00 74.44 90 THR A N 1
ATOM 725 C CA . THR A 1 90 ? 10.479 -2.429 -13.123 1.00 74.44 90 THR A CA 1
ATOM 726 C C . THR A 1 90 ? 10.367 -1.630 -11.845 1.00 74.44 90 THR A C 1
ATOM 728 O O . THR A 1 90 ? 11.063 -0.632 -11.640 1.00 74.44 90 THR A O 1
ATOM 731 N N . LEU A 1 91 ? 9.491 -2.093 -10.956 1.00 69.94 91 LEU A N 1
ATOM 732 C CA . LEU A 1 91 ? 9.390 -1.570 -9.604 1.00 69.94 91 LEU A CA 1
ATOM 733 C C . LEU A 1 91 ? 10.229 -2.438 -8.679 1.00 69.94 91 LEU A C 1
ATOM 735 O O . LEU A 1 91 ? 9.961 -3.625 -8.491 1.00 69.94 91 LEU A O 1
ATOM 739 N N . HIS A 1 92 ? 11.231 -1.822 -8.071 1.00 72.81 92 HIS A N 1
ATOM 740 C CA . HIS A 1 92 ? 12.046 -2.465 -7.066 1.00 72.81 92 HIS A CA 1
ATOM 741 C C . HIS A 1 92 ? 11.851 -1.755 -5.730 1.00 72.81 92 HIS A C 1
ATOM 743 O O . HIS A 1 92 ? 12.367 -0.657 -5.505 1.00 72.81 92 HIS A O 1
ATOM 749 N N . ASP A 1 93 ? 11.128 -2.419 -4.827 1.00 65.94 93 ASP A N 1
ATOM 750 C CA . ASP A 1 93 ? 11.105 -2.040 -3.419 1.00 65.94 93 ASP A CA 1
ATOM 751 C C . ASP A 1 93 ? 12.431 -2.467 -2.786 1.00 65.94 93 ASP A C 1
ATOM 753 O O . ASP A 1 93 ? 12.597 -3.556 -2.228 1.00 65.94 93 ASP A O 1
ATOM 757 N N . LEU A 1 94 ? 13.451 -1.642 -3.007 1.00 60.31 94 LEU A N 1
ATOM 758 C CA . LEU A 1 94 ? 14.656 -1.739 -2.225 1.00 60.31 94 LEU A CA 1
ATOM 759 C C . LEU A 1 94 ? 14.370 -0.981 -0.934 1.00 60.31 94 LEU A C 1
ATOM 761 O O . LEU A 1 94 ? 14.550 0.230 -0.850 1.00 60.31 94 LEU A O 1
ATOM 765 N N . ASP A 1 95 ? 14.176 -1.712 0.153 1.00 58.16 95 ASP A N 1
ATOM 766 C CA . ASP A 1 95 ? 14.809 -1.265 1.384 1.00 58.16 95 ASP A CA 1
ATOM 767 C C . ASP A 1 95 ? 16.330 -1.266 1.117 1.00 58.16 95 ASP A C 1
ATOM 769 O O . ASP A 1 95 ? 17.058 -2.199 1.460 1.00 58.16 95 ASP A O 1
ATOM 773 N N . VAL A 1 96 ? 16.827 -0.233 0.418 1.00 51.06 96 VAL A N 1
ATOM 774 C CA . VAL A 1 96 ? 18.240 -0.018 0.063 1.00 51.06 96 VAL A CA 1
ATOM 775 C C . VAL A 1 96 ? 19.067 -0.053 1.351 1.00 51.06 96 VAL A C 1
ATOM 777 O O . VAL A 1 96 ? 20.206 -0.497 1.380 1.00 51.06 96 VAL A O 1
ATOM 780 N N . ALA A 1 97 ? 18.418 0.315 2.455 1.00 50.38 97 ALA A N 1
ATOM 781 C CA . ALA A 1 97 ? 18.833 0.129 3.826 1.00 50.38 97 ALA A CA 1
ATOM 782 C C . ALA A 1 97 ? 19.389 -1.279 4.138 1.00 50.38 97 ALA A C 1
ATOM 784 O O . ALA A 1 97 ? 20.463 -1.375 4.724 1.00 50.38 97 ALA A O 1
ATOM 785 N N . THR A 1 98 ? 18.700 -2.367 3.799 1.00 53.16 98 THR A N 1
ATOM 786 C CA . THR A 1 98 ? 19.102 -3.753 4.133 1.00 53.16 98 THR A CA 1
ATOM 787 C C . THR A 1 98 ? 19.964 -4.415 3.063 1.00 53.16 98 THR A C 1
ATOM 789 O O . THR A 1 98 ? 20.470 -5.516 3.282 1.00 53.16 98 THR A O 1
ATOM 792 N N . HIS A 1 99 ? 20.157 -3.756 1.924 1.00 55.44 99 HIS A N 1
ATOM 793 C CA . HIS A 1 99 ? 20.921 -4.293 0.814 1.00 55.44 99 HIS A CA 1
ATOM 794 C C . HIS A 1 99 ? 22.392 -3.873 0.864 1.00 55.44 99 HIS A C 1
ATOM 796 O O . HIS A 1 99 ? 22.744 -2.728 1.126 1.00 55.44 99 HIS A O 1
ATOM 802 N N . ASP A 1 100 ? 23.265 -4.834 0.581 1.00 60.91 100 ASP A N 1
ATOM 803 C CA . ASP A 1 100 ? 24.698 -4.615 0.432 1.00 60.91 100 ASP A CA 1
ATOM 804 C C . ASP A 1 100 ? 24.972 -3.685 -0.769 1.00 60.91 100 ASP A C 1
ATOM 806 O O . ASP A 1 100 ? 24.509 -3.995 -1.874 1.00 60.91 100 ASP A O 1
ATOM 810 N N . PRO A 1 101 ? 25.727 -2.580 -0.610 1.00 65.38 101 PRO A N 1
ATOM 811 C CA . PRO A 1 101 ? 26.024 -1.640 -1.695 1.00 65.38 101 PRO A CA 1
ATOM 812 C C . PRO A 1 101 ? 26.653 -2.304 -2.930 1.00 65.38 101 PRO A C 1
ATOM 814 O O . PRO A 1 101 ? 26.460 -1.820 -4.043 1.00 65.38 101 PRO A O 1
ATOM 817 N N . ARG A 1 102 ? 27.310 -3.464 -2.778 1.00 65.12 102 ARG A N 1
ATOM 818 C CA . ARG A 1 102 ? 27.842 -4.263 -3.901 1.00 65.12 102 ARG A CA 1
ATOM 819 C C . ARG A 1 102 ? 26.771 -4.713 -4.902 1.00 65.12 102 ARG A C 1
ATOM 821 O O . ARG A 1 102 ? 27.066 -4.927 -6.076 1.00 65.12 102 ARG A O 1
ATOM 828 N N . MET A 1 103 ? 25.525 -4.866 -4.458 1.00 68.62 103 MET A N 1
ATOM 829 C CA . MET A 1 103 ? 24.397 -5.228 -5.321 1.00 68.62 103 MET A CA 1
ATOM 830 C C . MET A 1 103 ? 23.990 -4.070 -6.240 1.00 68.62 103 MET A C 1
ATOM 832 O O . MET A 1 103 ? 23.674 -4.296 -7.408 1.00 68.62 103 MET A O 1
ATOM 836 N N . LEU A 1 104 ? 24.068 -2.833 -5.744 1.00 71.50 104 LEU A N 1
ATOM 837 C CA . LEU A 1 104 ? 23.744 -1.632 -6.517 1.00 71.50 104 LEU A CA 1
ATOM 838 C C . LEU A 1 104 ? 24.768 -1.384 -7.625 1.00 71.50 104 LEU A C 1
ATOM 840 O O . LEU A 1 104 ? 24.392 -0.974 -8.716 1.00 71.50 104 LEU A O 1
ATOM 844 N N . THR A 1 105 ? 26.038 -1.723 -7.395 1.00 71.56 105 THR A N 1
ATOM 845 C CA . THR A 1 105 ? 27.078 -1.668 -8.434 1.00 71.56 105 THR A CA 1
ATOM 846 C C . THR A 1 105 ? 26.788 -2.636 -9.588 1.00 71.56 105 THR A C 1
ATOM 848 O O . THR A 1 105 ? 27.051 -2.326 -10.746 1.00 71.56 105 THR A O 1
ATOM 851 N N . TYR A 1 106 ? 26.198 -3.803 -9.303 1.00 74.81 106 TYR A N 1
ATOM 852 C CA . TYR A 1 106 ? 25.786 -4.743 -10.351 1.00 74.81 106 TYR A CA 1
ATOM 853 C C . TYR A 1 106 ? 24.583 -4.228 -11.153 1.00 74.81 106 TYR A C 1
ATOM 855 O O . TYR A 1 106 ? 24.572 -4.350 -12.377 1.00 74.81 106 TYR A O 1
ATOM 863 N N . LEU A 1 107 ? 23.594 -3.634 -10.476 1.00 75.38 107 LEU A N 1
ATOM 864 C CA . LEU A 1 107 ? 22.447 -3.000 -11.134 1.00 75.38 107 LEU A CA 1
ATOM 865 C C . LEU A 1 107 ? 22.871 -1.817 -12.002 1.00 75.38 107 LEU A C 1
ATOM 867 O O . LEU A 1 107 ? 22.381 -1.680 -13.115 1.00 75.38 107 LEU A O 1
ATOM 871 N N . HIS A 1 108 ? 23.818 -1.008 -11.529 1.00 76.44 108 HIS A N 1
ATOM 872 C CA . HIS A 1 108 ? 24.382 0.100 -12.297 1.00 76.44 108 HIS A CA 1
ATOM 873 C C . HIS A 1 108 ? 24.969 -0.385 -13.628 1.00 76.44 108 HIS A C 1
ATOM 875 O O . HIS A 1 108 ? 24.597 0.135 -14.674 1.00 76.44 108 HIS A O 1
ATOM 881 N N . ARG A 1 109 ? 25.743 -1.477 -13.620 1.00 77.44 109 ARG A N 1
ATOM 882 C CA . ARG A 1 109 ? 26.261 -2.086 -14.857 1.00 77.44 109 ARG A CA 1
ATOM 883 C C . ARG A 1 109 ? 25.166 -2.683 -15.751 1.00 77.44 109 ARG A C 1
ATOM 885 O O . ARG A 1 109 ? 25.319 -2.725 -16.966 1.00 77.44 109 ARG A O 1
ATOM 892 N N . ALA A 1 110 ? 24.073 -3.182 -15.173 1.00 76.62 110 ALA A N 1
ATOM 893 C CA . ALA A 1 110 ? 22.932 -3.687 -15.943 1.00 76.62 110 ALA A CA 1
ATOM 894 C C . ALA A 1 110 ? 22.134 -2.550 -16.612 1.00 76.62 110 ALA A C 1
ATOM 896 O O . ALA A 1 110 ? 21.637 -2.728 -17.723 1.00 76.62 110 ALA A O 1
ATOM 897 N N . LEU A 1 111 ? 22.069 -1.381 -15.966 1.00 77.88 111 LEU A N 1
ATOM 898 C CA . LEU A 1 111 ? 21.446 -0.156 -16.476 1.00 77.88 111 LEU A CA 1
ATOM 899 C C . LEU A 1 111 ? 22.235 0.511 -17.611 1.00 77.88 111 LEU A C 1
ATOM 901 O O . LEU A 1 111 ? 21.673 1.312 -18.347 1.00 77.88 111 LEU A O 1
ATOM 905 N N . GLU A 1 112 ? 23.517 0.182 -17.785 1.00 80.00 112 GLU A N 1
ATOM 906 C CA . GLU A 1 112 ? 24.320 0.673 -18.917 1.00 80.00 112 GLU A CA 1
ATOM 907 C C . GLU A 1 112 ? 23.938 0.016 -20.252 1.00 80.00 112 GLU A C 1
ATOM 909 O O . GLU A 1 112 ? 24.350 0.477 -21.317 1.00 80.00 112 GLU A O 1
ATOM 914 N N . SER A 1 113 ? 23.143 -1.058 -20.222 1.00 81.44 113 SER A N 1
ATOM 915 C CA . SER A 1 113 ? 22.628 -1.684 -21.436 1.00 81.44 113 SER A CA 1
ATOM 916 C C . SER A 1 113 ? 21.563 -0.810 -22.103 1.00 81.44 113 SER A C 1
ATOM 918 O O . SER A 1 113 ? 20.648 -0.319 -21.448 1.00 81.44 113 SER A O 1
ATOM 920 N N . SER A 1 114 ? 21.604 -0.700 -23.434 1.00 72.25 114 SER A N 1
ATOM 921 C CA . SER A 1 114 ? 20.589 0.013 -24.226 1.00 72.25 114 SER A CA 1
ATOM 922 C C . SER A 1 114 ? 19.188 -0.608 -24.161 1.00 72.25 114 SER A C 1
ATOM 924 O O . SER A 1 114 ? 18.216 0.028 -24.553 1.00 72.25 114 SER A O 1
ATOM 926 N N . LEU A 1 115 ? 19.070 -1.845 -23.672 1.00 76.56 115 LEU A N 1
ATOM 927 C CA . LEU A 1 115 ? 17.804 -2.562 -23.494 1.00 76.56 115 LEU A CA 1
ATOM 928 C C . LEU A 1 115 ? 17.343 -2.567 -22.029 1.00 76.56 115 LEU A C 1
ATOM 930 O O . LEU A 1 115 ? 16.460 -3.344 -21.668 1.00 76.56 115 LEU A O 1
ATOM 934 N N . ALA A 1 116 ? 17.969 -1.760 -21.168 1.00 74.31 116 ALA A N 1
ATOM 935 C CA . ALA A 1 116 ? 17.599 -1.699 -19.766 1.00 74.31 116 ALA A CA 1
ATOM 936 C C . ALA A 1 116 ? 16.172 -1.132 -19.602 1.00 74.31 116 ALA A C 1
ATOM 938 O O . ALA A 1 116 ? 15.866 -0.089 -20.184 1.00 74.31 116 ALA A O 1
ATOM 939 N N . PRO A 1 117 ? 15.297 -1.798 -18.825 1.00 78.25 117 PRO A N 1
ATOM 940 C CA . PRO A 1 117 ? 13.992 -1.258 -18.467 1.00 78.25 117 PRO A CA 1
ATOM 941 C C . PRO A 1 117 ? 14.128 0.004 -17.609 1.00 78.25 117 PRO A C 1
ATOM 943 O O . PRO A 1 117 ? 15.163 0.245 -16.977 1.00 78.25 117 PRO A O 1
ATOM 946 N N . ILE A 1 118 ? 13.051 0.785 -17.525 1.00 81.62 118 ILE A N 1
ATOM 947 C CA . ILE A 1 118 ? 12.981 1.898 -16.575 1.00 81.62 118 ILE A CA 1
ATOM 948 C C . ILE A 1 118 ? 12.914 1.295 -15.173 1.00 81.62 118 ILE A C 1
ATOM 950 O O . ILE A 1 118 ? 11.987 0.551 -14.857 1.00 81.62 118 ILE A O 1
ATOM 954 N N . VAL A 1 119 ? 13.890 1.611 -14.324 1.00 79.31 119 VAL A N 1
ATOM 955 C CA . VAL A 1 119 ? 13.928 1.120 -12.944 1.00 79.31 119 VAL A CA 1
ATOM 956 C C . VAL A 1 119 ? 13.458 2.205 -11.986 1.00 79.31 119 VAL A C 1
ATOM 958 O O . VAL A 1 119 ? 14.052 3.280 -11.914 1.00 79.31 119 VAL A O 1
ATOM 961 N N . ILE A 1 120 ? 12.426 1.901 -11.202 1.00 83.75 120 ILE A N 1
ATOM 962 C CA . ILE A 1 120 ? 11.966 2.758 -10.109 1.00 83.75 120 ILE A CA 1
ATOM 963 C C . ILE A 1 120 ? 12.372 2.114 -8.786 1.00 83.75 120 ILE A C 1
ATOM 965 O O . ILE A 1 120 ? 11.928 1.016 -8.444 1.00 83.75 120 ILE A O 1
ATOM 969 N N . PHE A 1 121 ? 13.203 2.832 -8.032 1.00 78.75 121 PHE A N 1
ATOM 970 C CA . PHE A 1 121 ? 13.581 2.471 -6.672 1.00 78.75 121 PHE A CA 1
ATOM 971 C C . PHE A 1 121 ? 12.704 3.223 -5.669 1.00 78.75 121 PHE A C 1
ATOM 973 O O . PHE A 1 121 ? 12.672 4.454 -5.670 1.00 78.75 121 PHE A O 1
ATOM 980 N N . ALA A 1 122 ? 12.032 2.495 -4.781 1.00 78.75 122 ALA A N 1
ATOM 981 C CA . ALA A 1 122 ? 11.447 3.070 -3.571 1.00 78.75 122 ALA A CA 1
ATOM 982 C C . ALA A 1 122 ? 12.449 2.913 -2.422 1.00 78.75 122 ALA A C 1
ATOM 984 O O . ALA A 1 122 ? 13.081 1.875 -2.330 1.00 78.75 122 ALA A O 1
ATOM 985 N N . THR A 1 123 ? 12.630 3.925 -1.568 1.00 73.25 123 THR A N 1
ATOM 986 C CA . THR A 1 123 ? 13.467 3.827 -0.358 1.00 73.25 123 THR A CA 1
ATOM 987 C C . THR A 1 123 ? 12.785 4.535 0.804 1.00 73.25 123 THR A C 1
ATOM 989 O O . THR A 1 123 ? 12.337 5.677 0.690 1.00 73.25 123 THR A O 1
ATOM 992 N N . THR A 1 124 ? 12.700 3.851 1.941 1.00 66.38 124 THR A N 1
ATOM 993 C CA . THR A 1 124 ? 12.027 4.340 3.154 1.00 66.38 124 THR A CA 1
ATOM 994 C C . THR A 1 124 ? 12.992 4.994 4.149 1.00 66.38 124 THR A C 1
ATOM 996 O O . THR A 1 124 ? 12.565 5.592 5.142 1.00 66.38 124 THR A O 1
ATOM 999 N N . VAL A 1 125 ? 14.305 4.915 3.892 1.00 62.97 125 VAL A N 1
ATOM 1000 C CA . VAL A 1 125 ? 15.359 5.359 4.813 1.00 62.97 125 VAL A CA 1
ATOM 1001 C C . VAL A 1 125 ? 16.154 6.510 4.195 1.00 62.97 125 VAL A C 1
ATOM 1003 O O . VAL A 1 125 ? 16.903 6.330 3.241 1.00 62.97 125 VAL A O 1
ATOM 1006 N N . GLY A 1 126 ? 16.010 7.714 4.758 1.00 54.69 126 GLY A N 1
ATOM 1007 C CA . GLY A 1 126 ? 16.688 8.921 4.259 1.00 54.69 126 GLY A CA 1
ATOM 1008 C C . GLY A 1 126 ? 18.198 8.974 4.538 1.00 54.69 126 GLY A C 1
ATOM 1009 O O . GLY A 1 126 ? 18.950 9.561 3.761 1.00 54.69 126 GLY A O 1
ATOM 1010 N N . HIS A 1 127 ? 18.655 8.347 5.625 1.00 51.09 127 HIS A N 1
ATOM 1011 C CA . HIS A 1 127 ? 20.069 8.269 5.999 1.00 51.09 127 HIS A CA 1
ATOM 1012 C C . HIS A 1 127 ? 20.294 7.055 6.906 1.00 51.09 127 HIS A C 1
ATOM 1014 O O . HIS A 1 127 ? 19.763 6.998 8.016 1.00 51.09 127 HIS A O 1
ATOM 1020 N N . ARG A 1 128 ? 21.089 6.075 6.465 1.00 47.28 128 ARG A N 1
ATOM 1021 C CA . ARG A 1 128 ? 21.755 5.157 7.403 1.00 47.28 128 ARG A CA 1
ATOM 1022 C C . ARG A 1 128 ? 23.071 5.787 7.857 1.00 47.28 128 ARG A C 1
ATOM 1024 O O . ARG A 1 128 ? 23.603 6.671 7.199 1.00 47.28 128 ARG A O 1
ATOM 1031 N N . ARG A 1 129 ? 23.631 5.265 8.951 1.00 45.31 129 ARG A N 1
ATOM 1032 C CA . ARG A 1 129 ? 24.968 5.572 9.503 1.00 45.31 129 ARG A CA 1
ATOM 1033 C C . ARG A 1 129 ? 26.158 5.316 8.542 1.00 45.31 129 ARG A C 1
ATOM 1035 O O . ARG A 1 129 ? 27.292 5.295 9.002 1.00 45.31 129 ARG A O 1
ATOM 1042 N N . CYS A 1 130 ? 25.938 5.142 7.237 1.00 48.28 130 CYS A N 1
ATOM 1043 C CA . CYS A 1 130 ? 26.992 4.955 6.240 1.00 48.28 130 CYS A CA 1
ATOM 1044 C C . CYS A 1 130 ? 26.857 5.976 5.100 1.00 48.28 130 CYS A C 1
ATOM 1046 O O . CYS A 1 130 ? 25.905 5.897 4.336 1.00 48.28 130 CYS A O 1
ATOM 1048 N N . VAL A 1 131 ? 27.846 6.873 5.009 1.00 57.31 131 VAL A N 1
ATOM 1049 C CA . VAL A 1 131 ? 28.524 7.501 3.844 1.00 57.31 131 VAL A CA 1
ATOM 1050 C C . VAL A 1 131 ? 27.707 8.075 2.658 1.00 57.31 131 VAL A C 1
ATOM 1052 O O . VAL A 1 131 ? 28.260 8.882 1.921 1.00 57.31 131 VAL A O 1
ATOM 1055 N N . SER A 1 132 ? 26.422 7.761 2.447 1.00 65.81 132 SER A N 1
ATOM 1056 C CA . SER A 1 132 ? 25.676 8.200 1.251 1.00 65.81 132 SER A CA 1
ATOM 1057 C C . SER A 1 132 ? 24.173 8.459 1.485 1.00 65.81 132 SER A C 1
ATOM 1059 O O . SER A 1 132 ? 23.530 7.726 2.249 1.00 65.81 132 SER A O 1
ATOM 1061 N N . PRO A 1 133 ? 23.578 9.473 0.821 1.00 72.38 133 PRO A N 1
ATOM 1062 C CA . PRO A 1 133 ? 22.132 9.703 0.827 1.00 72.38 133 PRO A CA 1
ATOM 1063 C C . PRO A 1 133 ? 21.353 8.472 0.344 1.00 72.38 133 PRO A C 1
ATOM 1065 O O . PRO A 1 133 ? 21.748 7.822 -0.620 1.00 72.38 133 PRO A O 1
ATOM 1068 N N . HIS A 1 134 ? 20.237 8.145 1.007 1.00 73.38 134 HIS A N 1
ATOM 1069 C CA . HIS A 1 134 ? 19.344 7.032 0.634 1.00 73.38 134 HIS A CA 1
ATOM 1070 C C . HIS A 1 134 ? 19.971 5.620 0.620 1.00 73.38 134 HIS A C 1
ATOM 1072 O O . HIS A 1 134 ? 19.291 4.659 0.260 1.00 73.38 134 HIS A O 1
ATOM 1078 N N . GLY A 1 135 ? 21.238 5.472 1.034 1.00 70.31 135 GLY A N 1
ATOM 1079 C CA . GLY A 1 135 ? 21.992 4.219 0.915 1.00 70.31 135 GLY A CA 1
ATOM 1080 C C . GLY A 1 135 ? 22.433 3.894 -0.516 1.00 70.31 135 GLY A C 1
ATOM 1081 O O . GLY A 1 135 ? 22.797 2.752 -0.791 1.00 70.31 135 GLY A O 1
ATOM 1082 N N . ILE A 1 136 ? 22.377 4.872 -1.425 1.00 76.44 136 ILE A N 1
ATOM 1083 C CA . ILE A 1 136 ? 22.730 4.715 -2.836 1.00 76.44 136 ILE A CA 1
ATOM 1084 C C . ILE A 1 136 ? 24.169 5.218 -3.050 1.00 76.44 136 ILE A C 1
ATOM 1086 O O . ILE A 1 136 ? 24.471 6.340 -2.643 1.00 76.44 136 ILE A O 1
ATOM 1090 N N . PRO A 1 137 ? 25.062 4.438 -3.694 1.00 76.94 137 PRO A N 1
ATOM 1091 C CA . PRO A 1 137 ? 26.395 4.904 -4.069 1.00 76.94 137 PRO A CA 1
ATOM 1092 C C . PRO A 1 137 ? 26.331 6.208 -4.870 1.00 76.94 137 PRO A C 1
ATOM 1094 O O . PRO A 1 137 ? 25.464 6.350 -5.731 1.00 76.94 137 PRO A O 1
ATOM 1097 N N . LEU A 1 138 ? 27.263 7.132 -4.623 1.00 77.62 138 LEU A N 1
ATOM 1098 C CA . LEU A 1 138 ? 27.284 8.453 -5.270 1.00 77.62 138 LEU A CA 1
ATOM 1099 C C . LEU A 1 138 ? 27.253 8.35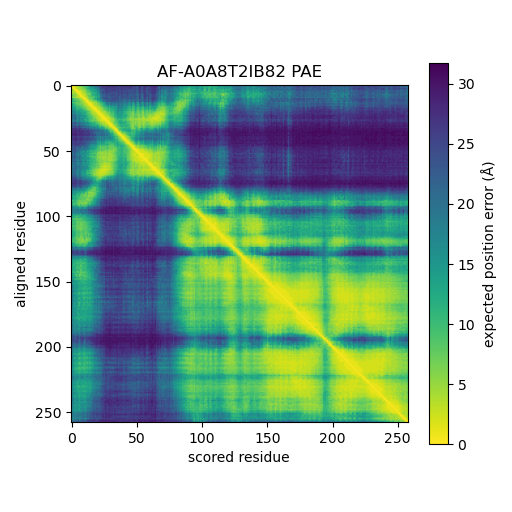2 -6.809 1.00 77.62 138 LEU A C 1
ATOM 1101 O O . LEU A 1 138 ? 26.507 9.083 -7.449 1.00 77.62 138 LEU A O 1
ATOM 1105 N N . ASP A 1 139 ? 27.932 7.354 -7.381 1.00 78.00 139 ASP A N 1
ATOM 1106 C CA . ASP A 1 139 ? 27.975 7.102 -8.832 1.00 78.00 139 ASP A CA 1
ATOM 1107 C C . ASP A 1 139 ? 26.603 6.793 -9.458 1.00 78.00 139 ASP A C 1
ATOM 1109 O O . ASP A 1 139 ? 26.372 7.047 -10.643 1.00 78.00 139 ASP A O 1
ATOM 1113 N N . LEU A 1 140 ? 25.695 6.195 -8.676 1.00 77.94 140 LEU A N 1
ATOM 1114 C CA . LEU A 1 140 ? 24.314 5.942 -9.088 1.00 77.94 140 LEU A CA 1
ATOM 1115 C C . LEU A 1 140 ? 23.415 7.126 -8.718 1.00 77.94 140 LEU A C 1
ATOM 1117 O O . LEU A 1 140 ? 22.469 7.403 -9.449 1.00 77.94 140 LEU A O 1
ATOM 1121 N N . LEU A 1 141 ? 23.723 7.845 -7.633 1.00 79.25 141 LEU A N 1
ATOM 1122 C CA . LEU A 1 141 ? 22.959 9.006 -7.176 1.00 79.25 141 LEU A CA 1
ATOM 1123 C C . LEU A 1 141 ? 22.908 10.120 -8.234 1.00 79.25 141 LEU A C 1
ATOM 1125 O O . LEU A 1 141 ? 21.851 10.708 -8.443 1.00 79.25 141 LEU A O 1
ATOM 1129 N N . ASP A 1 142 ? 24.012 10.345 -8.949 1.00 80.69 142 ASP A N 1
ATOM 1130 C CA . ASP A 1 142 ? 24.090 11.347 -10.021 1.00 80.69 142 ASP A CA 1
ATOM 1131 C C . ASP A 1 142 ? 23.268 10.970 -11.266 1.00 80.69 142 ASP A C 1
ATOM 113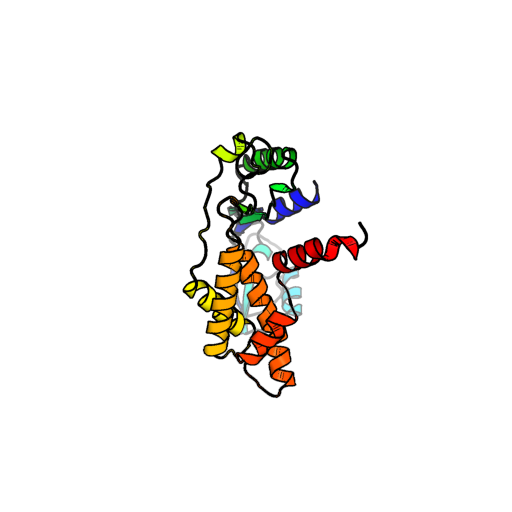3 O O . ASP A 1 142 ? 22.950 11.823 -12.094 1.00 80.69 142 ASP A O 1
ATOM 1137 N N . ARG A 1 143 ? 22.914 9.687 -11.413 1.00 79.69 143 ARG A N 1
ATOM 1138 C CA . ARG A 1 143 ? 22.162 9.155 -12.561 1.00 79.69 143 ARG A CA 1
ATOM 1139 C C . ARG A 1 143 ? 20.680 8.918 -12.261 1.00 79.69 143 ARG A C 1
ATOM 1141 O O . ARG A 1 143 ? 19.936 8.571 -13.174 1.00 79.69 143 ARG A O 1
ATOM 1148 N N . VAL A 1 144 ? 20.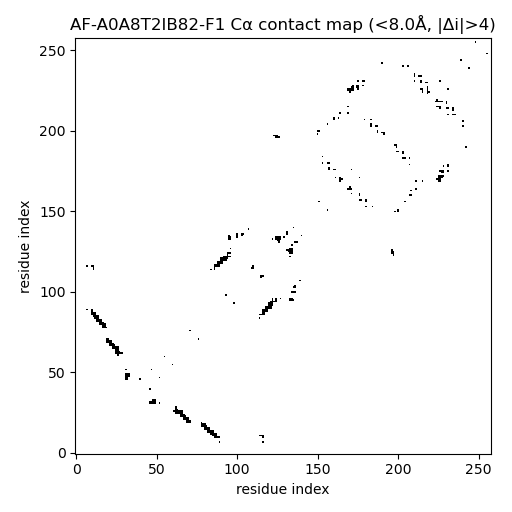238 9.070 -11.011 1.00 81.50 144 VAL A N 1
ATOM 1149 C CA . VAL A 1 144 ? 18.838 8.841 -10.619 1.00 81.50 144 VAL A CA 1
ATOM 1150 C C . VAL A 1 144 ? 18.077 10.151 -10.466 1.00 81.50 144 VAL A C 1
ATOM 1152 O O . VAL A 1 144 ? 18.561 11.126 -9.895 1.00 81.50 144 VAL A O 1
ATOM 1155 N N . MET A 1 145 ? 16.825 10.154 -10.916 1.00 84.88 145 MET A N 1
ATOM 1156 C CA . MET A 1 145 ? 15.891 11.230 -10.608 1.00 84.88 145 MET A CA 1
ATOM 1157 C C . MET A 1 145 ? 15.223 10.955 -9.258 1.00 84.88 145 MET A C 1
ATOM 1159 O O . MET A 1 145 ? 14.487 9.980 -9.105 1.00 84.88 145 MET A O 1
ATOM 1163 N N . ILE A 1 146 ? 15.458 11.824 -8.272 1.00 84.94 146 ILE A N 1
ATOM 1164 C CA . ILE A 1 146 ? 14.856 11.692 -6.940 1.00 84.94 146 ILE A CA 1
ATOM 1165 C C . ILE A 1 146 ? 13.495 12.389 -6.921 1.00 84.94 146 ILE A C 1
ATOM 1167 O O . ILE A 1 146 ? 13.413 13.616 -6.874 1.00 84.94 146 ILE A O 1
ATOM 1171 N N . ILE A 1 147 ? 12.421 11.600 -6.875 1.00 86.06 147 ILE A N 1
ATOM 1172 C CA . ILE A 1 147 ? 11.066 12.100 -6.625 1.00 86.06 147 ILE A CA 1
ATOM 1173 C C . ILE A 1 147 ? 10.779 11.991 -5.128 1.00 86.06 147 ILE A C 1
ATOM 1175 O O . ILE A 1 147 ? 10.760 10.902 -4.555 1.00 86.06 147 ILE A O 1
ATOM 1179 N N . ARG A 1 148 ? 10.552 13.132 -4.473 1.00 79.81 148 ARG A N 1
ATOM 1180 C CA . ARG A 1 148 ? 10.199 13.171 -3.049 1.00 79.81 148 ARG A CA 1
ATOM 1181 C C . ARG A 1 148 ? 8.688 13.097 -2.883 1.00 79.81 148 ARG A C 1
ATOM 1183 O O . ARG A 1 148 ? 7.969 13.945 -3.401 1.00 79.81 148 ARG A O 1
ATOM 1190 N N . THR A 1 149 ? 8.220 12.129 -2.103 1.00 81.44 149 THR A N 1
ATOM 1191 C CA . THR A 1 149 ? 6.813 12.040 -1.708 1.00 81.44 149 THR A CA 1
ATOM 1192 C C . THR A 1 149 ? 6.518 12.963 -0.523 1.00 81.44 149 THR A C 1
ATOM 1194 O O . THR A 1 149 ? 7.323 13.134 0.407 1.00 81.44 149 THR A O 1
ATOM 1197 N N . MET A 1 150 ? 5.352 13.604 -0.572 1.00 78.38 150 MET A N 1
ATOM 1198 C CA . MET A 1 150 ? 4.846 14.462 0.497 1.00 78.38 150 MET A CA 1
ATOM 1199 C C . MET A 1 150 ? 3.895 13.682 1.403 1.00 78.38 150 MET A C 1
ATOM 1201 O O . MET A 1 150 ? 3.435 12.597 1.058 1.00 78.38 150 MET A O 1
ATOM 1205 N N . LEU A 1 151 ? 3.667 14.209 2.606 1.00 77.38 151 LEU A N 1
ATOM 1206 C CA . LEU A 1 151 ? 2.693 13.626 3.522 1.00 77.38 151 LEU A CA 1
ATOM 1207 C C . LEU A 1 151 ? 1.285 13.921 3.017 1.00 77.38 151 LEU A C 1
ATOM 1209 O O . LEU A 1 151 ? 1.031 15.033 2.556 1.00 77.38 151 LEU A O 1
ATOM 1213 N N . TYR A 1 152 ? 0.395 12.949 3.179 1.00 83.75 152 TYR A N 1
ATOM 1214 C CA . TYR A 1 152 ? -1.026 13.156 2.953 1.00 83.75 152 TYR A CA 1
ATOM 1215 C C . TYR A 1 152 ? -1.591 14.133 3.982 1.00 83.75 152 TYR A C 1
ATOM 1217 O O . TYR A 1 152 ? -1.264 14.086 5.171 1.00 83.75 152 TYR A O 1
ATOM 1225 N N . THR A 1 153 ? -2.464 15.008 3.513 1.00 85.88 153 THR A N 1
ATOM 1226 C CA . THR A 1 153 ? -3.293 15.861 4.356 1.00 85.88 153 THR A CA 1
ATOM 1227 C C . THR A 1 153 ? -4.406 15.036 5.023 1.00 85.88 153 THR A C 1
ATOM 1229 O O . THR A 1 153 ? -4.792 13.984 4.508 1.00 85.88 153 THR A O 1
ATOM 1232 N N . PRO A 1 154 ? -4.986 15.497 6.149 1.00 82.19 154 PRO A N 1
ATOM 1233 C CA . PRO A 1 154 ? -6.095 14.796 6.809 1.00 82.19 154 PRO A CA 1
ATOM 1234 C C . PRO A 1 154 ? -7.286 14.527 5.884 1.00 82.19 154 PRO A C 1
ATOM 1236 O O . PRO A 1 154 ? -7.940 13.492 5.985 1.00 82.19 154 PRO A O 1
ATOM 1239 N N . GLN A 1 155 ? -7.545 15.452 4.959 1.00 86.19 155 GLN A N 1
ATOM 1240 C CA . GLN A 1 155 ? -8.627 15.340 3.983 1.00 86.19 155 GLN A CA 1
ATOM 1241 C C . GLN A 1 155 ? -8.340 14.239 2.954 1.00 86.19 155 GLN A C 1
ATOM 1243 O O . GLN A 1 155 ? -9.199 13.395 2.705 1.00 86.19 155 GLN A O 1
ATOM 1248 N N . GLU A 1 156 ? -7.116 14.185 2.421 1.00 89.00 156 GLU A N 1
ATOM 1249 C CA . GLU A 1 156 ? -6.687 13.113 1.513 1.00 89.00 156 GLU A CA 1
ATOM 1250 C C . GLU A 1 156 ? -6.717 11.748 2.209 1.00 89.00 156 GLU A C 1
ATOM 1252 O O . GLU A 1 156 ? -7.155 10.765 1.619 1.00 89.00 156 GLU A O 1
ATOM 1257 N N . MET A 1 157 ? -6.330 11.672 3.487 1.00 86.62 157 MET A N 1
ATOM 1258 C CA . MET A 1 157 ? -6.380 10.417 4.247 1.00 86.62 157 MET A CA 1
ATOM 1259 C C . MET A 1 157 ? -7.811 9.889 4.387 1.00 86.62 157 MET A C 1
ATOM 1261 O O . MET A 1 157 ? -8.051 8.710 4.123 1.00 86.62 157 MET A O 1
ATOM 1265 N N . LYS A 1 158 ? -8.780 10.759 4.705 1.00 89.81 158 LYS A N 1
ATOM 1266 C CA . LYS A 1 158 ? -10.206 10.388 4.732 1.00 89.81 158 LYS A CA 1
ATOM 1267 C C . LYS A 1 158 ? -10.690 9.888 3.370 1.00 89.81 158 LYS A C 1
ATOM 1269 O O . LYS A 1 158 ? -11.404 8.889 3.305 1.00 89.81 158 LYS A O 1
ATOM 1274 N N . GLN A 1 159 ? -10.279 10.542 2.282 1.00 90.81 159 GLN A N 1
ATOM 1275 C CA . GLN A 1 159 ? -10.616 10.102 0.925 1.00 90.81 159 GLN A CA 1
ATOM 1276 C C . GLN A 1 159 ? -10.030 8.724 0.604 1.00 90.81 159 GLN A C 1
ATOM 1278 O O . GLN A 1 159 ? -10.743 7.875 0.075 1.00 90.81 159 GLN A O 1
ATOM 1283 N N . ILE A 1 160 ? -8.770 8.466 0.963 1.00 90.94 160 ILE A N 1
ATOM 1284 C CA . ILE A 1 160 ? -8.129 7.168 0.720 1.00 90.94 160 ILE A CA 1
ATOM 1285 C C . ILE A 1 160 ? -8.845 6.055 1.493 1.00 90.94 160 ILE A C 1
ATOM 1287 O O . ILE A 1 160 ? -9.137 5.007 0.918 1.00 90.94 160 ILE A O 1
ATOM 1291 N N . ILE A 1 161 ? -9.173 6.286 2.768 1.00 90.50 161 ILE A N 1
ATOM 1292 C CA . ILE A 1 161 ? -9.917 5.322 3.594 1.00 90.50 161 ILE A CA 1
ATOM 1293 C C . ILE A 1 161 ? -11.302 5.062 2.989 1.00 90.50 161 ILE A C 1
ATOM 1295 O O . ILE A 1 161 ? -11.711 3.909 2.876 1.00 90.50 161 ILE A O 1
ATOM 1299 N N . LYS A 1 162 ? -11.991 6.106 2.515 1.00 92.38 162 LYS A N 1
ATOM 1300 C CA . LYS A 1 162 ? -13.291 5.978 1.844 1.00 92.38 162 LYS A CA 1
ATOM 1301 C C . LYS A 1 162 ? -13.206 5.144 0.563 1.00 92.38 162 LYS A C 1
ATOM 1303 O O . LYS A 1 162 ? -14.034 4.260 0.367 1.00 92.38 162 LYS A O 1
ATOM 1308 N N . ILE A 1 163 ? -12.202 5.385 -0.282 1.00 93.88 163 ILE A N 1
ATOM 1309 C CA . ILE A 1 163 ? -11.977 4.595 -1.504 1.00 93.88 163 ILE A CA 1
ATOM 1310 C C . ILE A 1 163 ? -11.700 3.133 -1.141 1.00 93.88 163 ILE A C 1
ATOM 1312 O O . ILE A 1 163 ? -12.255 2.232 -1.760 1.00 93.88 163 ILE A O 1
ATOM 1316 N N . ARG A 1 164 ? -10.879 2.876 -0.114 1.00 93.06 164 ARG A N 1
ATOM 1317 C CA . ARG A 1 164 ? -10.588 1.508 0.343 1.00 93.06 164 ARG A CA 1
ATOM 1318 C C . ARG A 1 164 ? -11.825 0.789 0.864 1.00 93.06 164 ARG A C 1
ATOM 1320 O O . ARG A 1 164 ? -12.072 -0.335 0.444 1.00 93.06 164 ARG A O 1
ATOM 1327 N N . ALA A 1 165 ? -12.633 1.460 1.678 1.00 92.69 165 ALA A N 1
ATOM 1328 C CA . ALA A 1 165 ? -13.901 0.925 2.156 1.00 92.69 165 ALA A CA 1
ATOM 1329 C C . ALA A 1 165 ? -14.844 0.558 0.999 1.00 92.69 165 ALA A C 1
ATOM 1331 O O . ALA A 1 165 ? -15.424 -0.522 0.999 1.00 92.69 165 ALA A O 1
ATOM 1332 N N . GLN A 1 166 ? -14.933 1.411 -0.029 1.00 92.69 166 GLN A N 1
ATOM 1333 C CA . GLN A 1 166 ? -15.736 1.142 -1.226 1.00 92.69 166 GLN A CA 1
ATOM 1334 C C . GLN A 1 166 ? -15.223 -0.064 -2.022 1.00 92.69 166 GLN A C 1
ATOM 1336 O O . GLN A 1 166 ? -16.021 -0.908 -2.419 1.00 92.69 166 GLN A O 1
ATOM 1341 N N . THR A 1 167 ? -13.907 -0.177 -2.226 1.00 92.94 167 THR A N 1
ATOM 1342 C CA . THR A 1 167 ? -13.299 -1.314 -2.937 1.00 92.94 167 THR A CA 1
ATOM 1343 C C . THR A 1 167 ? -13.516 -2.639 -2.204 1.00 92.94 167 THR A C 1
ATOM 1345 O O . THR A 1 167 ? -13.684 -3.673 -2.844 1.00 92.94 167 THR A O 1
ATOM 1348 N N . GLU A 1 168 ? -13.533 -2.616 -0.871 1.00 90.56 168 GLU A N 1
ATOM 1349 C CA . GLU A 1 168 ? -13.781 -3.796 -0.034 1.00 90.56 168 GLU A CA 1
ATOM 1350 C C . GLU A 1 168 ? -15.279 -4.065 0.211 1.00 90.56 168 GLU A C 1
ATOM 1352 O O . GLU A 1 168 ? -15.629 -5.063 0.841 1.00 90.56 168 GLU A O 1
ATOM 1357 N N . GLY A 1 169 ? -16.176 -3.206 -0.289 1.00 90.94 169 GLY A N 1
ATOM 1358 C CA . GLY A 1 169 ? -17.623 -3.340 -0.097 1.00 90.94 169 GLY A CA 1
ATOM 1359 C C . GLY A 1 169 ? -18.077 -3.118 1.351 1.00 90.94 169 GLY A C 1
ATOM 1360 O O . GLY A 1 169 ? -19.037 -3.741 1.801 1.00 90.94 169 GLY A O 1
ATOM 1361 N N . ILE A 1 170 ? -17.370 -2.270 2.099 1.00 93.31 170 ILE A N 1
ATOM 1362 C CA . ILE A 1 170 ? -17.636 -1.957 3.506 1.00 93.31 170 ILE A CA 1
ATOM 1363 C C . ILE A 1 170 ? -18.364 -0.613 3.605 1.00 93.31 170 ILE A C 1
ATOM 1365 O O . ILE A 1 170 ? -17.860 0.415 3.149 1.00 93.31 170 ILE A O 1
ATOM 1369 N N . ASN A 1 171 ? -19.526 -0.604 4.262 1.00 92.94 171 ASN A N 1
ATOM 1370 C CA . ASN A 1 171 ? -20.274 0.621 4.535 1.00 92.94 171 ASN A CA 1
ATOM 1371 C C . ASN A 1 171 ? -19.773 1.278 5.826 1.00 92.94 171 ASN A C 1
ATOM 1373 O O . ASN A 1 171 ? -19.763 0.658 6.889 1.00 92.94 171 ASN A O 1
ATOM 1377 N N . ILE A 1 172 ? -19.378 2.548 5.743 1.00 93.44 172 ILE A N 1
ATOM 1378 C CA . ILE A 1 172 ? -18.835 3.318 6.871 1.00 93.44 172 ILE A CA 1
ATOM 1379 C C . ILE A 1 172 ? -19.650 4.596 7.042 1.00 93.44 172 ILE A C 1
ATOM 1381 O O . ILE A 1 172 ? -19.861 5.325 6.070 1.00 93.44 172 ILE A O 1
ATOM 1385 N N . SER A 1 173 ? -20.079 4.875 8.275 1.00 93.88 173 SER A N 1
ATOM 1386 C CA . SER A 1 173 ? -20.720 6.142 8.632 1.00 93.88 173 SER A CA 1
ATOM 1387 C C . SER A 1 173 ? -19.727 7.308 8.560 1.00 93.88 173 SER A C 1
ATOM 1389 O O . SER A 1 173 ? -18.545 7.167 8.879 1.00 93.88 173 SER A O 1
ATOM 1391 N N . GLU A 1 174 ? -20.201 8.495 8.182 1.00 91.12 174 GLU A N 1
ATOM 1392 C CA . GLU A 1 174 ? -19.363 9.696 8.103 1.00 91.12 174 GLU A CA 1
ATOM 1393 C C . GLU A 1 174 ? -18.758 10.075 9.467 1.00 91.12 174 GLU A C 1
ATOM 1395 O O . GLU A 1 174 ? -17.606 10.503 9.541 1.00 91.12 174 GLU A O 1
ATOM 1400 N N . GLU A 1 175 ? -19.481 9.825 10.561 1.00 92.44 175 GLU A N 1
ATOM 1401 C CA . GLU A 1 175 ? -18.984 10.026 11.928 1.00 92.44 175 GLU A CA 1
ATOM 1402 C C . GLU A 1 175 ? -17.807 9.097 12.257 1.00 92.44 175 GLU A C 1
ATOM 1404 O O . GLU A 1 175 ? -16.794 9.538 12.803 1.00 92.44 175 GLU A O 1
ATOM 1409 N N . ALA A 1 176 ? -17.900 7.825 11.857 1.00 91.62 176 ALA A N 1
ATOM 1410 C CA . ALA A 1 176 ? -16.833 6.845 12.044 1.00 91.62 176 ALA A CA 1
ATOM 1411 C C . ALA A 1 176 ? -15.597 7.194 11.199 1.00 91.62 176 ALA A C 1
ATOM 1413 O O . ALA A 1 176 ? -14.465 7.087 11.669 1.00 91.62 176 ALA A O 1
ATOM 1414 N N . LEU A 1 177 ? -15.804 7.675 9.968 1.00 91.25 177 LEU A N 1
ATOM 1415 C CA . LEU A 1 177 ? -14.723 8.127 9.090 1.00 91.25 177 LEU A CA 1
ATOM 1416 C C . LEU A 1 177 ? -14.005 9.363 9.653 1.00 91.25 177 LEU A C 1
ATOM 1418 O O . LEU A 1 177 ? -12.780 9.476 9.550 1.00 91.25 177 LEU A O 1
ATOM 1422 N N . ASN A 1 178 ? -14.754 10.291 10.254 1.00 91.38 178 ASN A N 1
ATOM 1423 C CA . ASN A 1 178 ? -14.184 11.457 10.918 1.00 91.38 178 ASN A CA 1
ATOM 1424 C C . ASN A 1 178 ? -13.328 11.051 12.119 1.00 91.38 178 ASN A C 1
ATOM 1426 O O . ASN A 1 178 ? -12.188 11.507 12.203 1.00 91.38 178 ASN A O 1
ATOM 1430 N N . HIS A 1 179 ? -13.829 10.139 12.957 1.00 89.88 179 HIS A N 1
ATOM 1431 C CA . HIS A 1 179 ? -13.089 9.618 14.108 1.00 89.88 179 HIS A CA 1
ATOM 1432 C C . HIS A 1 179 ? -11.805 8.887 13.699 1.00 89.88 179 HIS A C 1
ATOM 1434 O O . HIS A 1 179 ? -10.722 9.197 14.189 1.00 89.88 179 HIS A O 1
ATOM 1440 N N . LEU A 1 180 ? -11.881 7.996 12.703 1.00 87.69 180 LEU A N 1
ATOM 1441 C CA . LEU A 1 180 ? -10.695 7.340 12.138 1.00 87.69 180 LEU A CA 1
ATOM 1442 C C . LEU A 1 180 ? -9.660 8.361 11.647 1.00 87.69 180 LEU A C 1
ATOM 1444 O O . LEU A 1 180 ? -8.465 8.200 11.887 1.00 87.69 180 LEU A O 1
ATOM 1448 N N . GLY A 1 181 ? -10.108 9.437 10.995 1.00 86.25 181 GLY A N 1
ATOM 1449 C CA . GLY A 1 181 ? -9.232 10.524 10.559 1.00 86.25 181 GLY A CA 1
ATOM 1450 C C . GLY A 1 181 ? -8.548 11.265 11.715 1.00 86.25 181 GLY A C 1
ATOM 1451 O O . GLY A 1 181 ? -7.382 11.643 11.590 1.00 86.25 181 GLY A O 1
ATOM 1452 N N . GLU A 1 182 ? -9.238 11.460 12.838 1.00 85.88 182 GLU A N 1
ATOM 1453 C CA . GLU A 1 182 ? -8.676 12.080 14.045 1.00 85.88 182 GLU A CA 1
ATOM 1454 C C . GLU A 1 182 ? -7.654 11.170 14.733 1.00 85.88 182 GLU A C 1
ATOM 1456 O O . GLU A 1 182 ? -6.559 11.633 15.062 1.00 85.88 182 GLU A O 1
ATOM 1461 N N . ILE A 1 183 ? -7.954 9.872 14.864 1.00 84.00 183 ILE A N 1
ATOM 1462 C CA . ILE A 1 183 ? -7.024 8.861 15.394 1.00 84.00 183 ILE A CA 1
ATOM 1463 C C . ILE A 1 183 ? -5.745 8.834 14.551 1.00 84.00 183 ILE A C 1
ATOM 1465 O O . ILE A 1 183 ? -4.640 8.956 15.084 1.00 84.00 183 ILE A O 1
ATOM 1469 N N . VAL A 1 184 ? -5.883 8.760 13.223 1.00 81.88 184 VAL A N 1
ATOM 1470 C CA . VAL A 1 184 ? -4.757 8.818 12.277 1.00 81.88 184 VAL A CA 1
ATOM 1471 C C . VAL A 1 184 ? -3.907 10.060 12.506 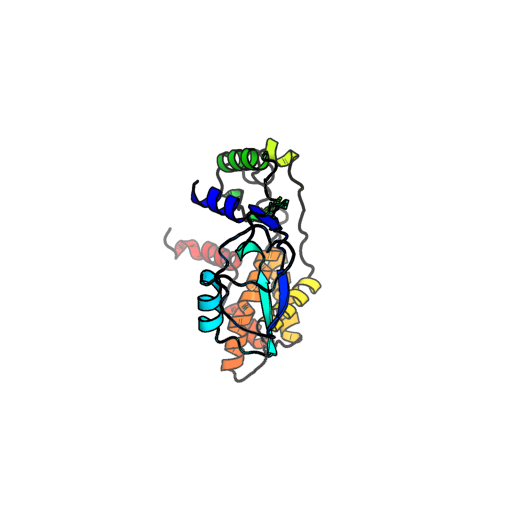1.00 81.88 184 VAL A C 1
ATOM 1473 O O . VAL A 1 184 ? -2.681 9.974 12.597 1.00 81.88 184 VAL A O 1
ATOM 1476 N N . GLN A 1 185 ? -4.544 11.225 12.606 1.00 80.44 185 GLN A N 1
ATOM 1477 C CA . GLN A 1 185 ? -3.838 12.487 12.764 1.00 80.44 185 GLN A CA 1
ATOM 1478 C C . GLN A 1 185 ? -3.113 12.572 14.114 1.00 80.44 185 GLN A C 1
ATOM 1480 O O . GLN A 1 185 ? -1.971 13.039 14.165 1.00 80.44 185 GLN A O 1
ATOM 1485 N N . GLY A 1 186 ? -3.746 12.092 15.187 1.00 79.31 186 GLY A N 1
ATOM 1486 C CA . GLY A 1 186 ? -3.160 12.013 16.523 1.00 79.31 186 GLY A CA 1
ATOM 1487 C C . GLY A 1 186 ? -1.929 11.111 16.554 1.00 79.31 186 GLY A C 1
ATOM 1488 O O . GLY A 1 186 ? -0.875 11.522 17.048 1.00 79.31 186 GLY A O 1
ATOM 1489 N N . ILE A 1 187 ? -2.017 9.930 15.934 1.00 76.25 187 ILE A N 1
ATOM 1490 C CA . ILE A 1 187 ? -0.880 9.016 15.794 1.00 76.25 187 ILE A CA 1
ATOM 1491 C C . ILE A 1 187 ? 0.222 9.693 14.971 1.00 76.25 187 ILE A C 1
ATOM 1493 O O . ILE A 1 187 ? 1.351 9.787 15.440 1.00 76.25 187 ILE A O 1
ATOM 1497 N N . ILE A 1 188 ? -0.067 10.248 13.788 1.00 75.06 188 ILE A N 1
ATOM 1498 C CA . ILE A 1 188 ? 0.949 10.937 12.967 1.00 75.06 188 ILE A CA 1
ATOM 1499 C C . ILE A 1 188 ? 1.662 12.030 13.766 1.00 75.06 188 ILE A C 1
ATOM 1501 O O . ILE A 1 188 ? 2.890 12.109 13.710 1.00 75.06 188 ILE A O 1
ATOM 1505 N N . HIS A 1 189 ? 0.921 12.833 14.533 1.00 72.69 189 HIS A N 1
ATOM 1506 C CA . HIS A 1 189 ? 1.495 13.881 15.372 1.00 72.69 189 HIS A CA 1
ATOM 1507 C C . HIS A 1 189 ? 2.417 13.306 16.453 1.00 72.69 189 HIS A C 1
ATOM 1509 O O . HIS A 1 189 ? 3.547 13.768 16.594 1.00 72.69 189 HIS A O 1
ATOM 1515 N N . SER A 1 190 ? 1.984 12.251 17.152 1.00 67.56 190 SER A N 1
ATOM 1516 C CA . SER A 1 190 ? 2.806 11.554 18.150 1.00 67.56 190 SER A CA 1
ATOM 1517 C C . SER A 1 190 ? 4.036 10.875 17.546 1.00 67.56 190 SER A C 1
ATOM 1519 O O . SER A 1 190 ? 5.025 10.661 18.243 1.00 67.56 190 SER A O 1
ATOM 1521 N N . LEU A 1 191 ? 3.982 10.480 16.274 1.00 65.12 191 LEU A N 1
ATOM 1522 C CA . LEU A 1 191 ? 5.085 9.811 15.594 1.00 65.12 191 LEU A CA 1
ATOM 1523 C C . LEU A 1 191 ? 6.066 10.789 14.937 1.00 65.12 191 LEU A C 1
ATOM 1525 O O . LEU A 1 191 ? 7.162 10.358 14.560 1.00 65.12 191 LEU A O 1
ATOM 1529 N N . CYS A 1 192 ? 5.678 12.056 14.779 1.00 59.22 192 CYS A N 1
ATOM 1530 C CA . CYS A 1 192 ? 6.474 13.115 14.174 1.00 59.22 192 CYS A CA 1
ATOM 1531 C C . CYS A 1 192 ? 7.491 13.675 15.180 1.00 59.22 192 CYS A C 1
ATOM 1533 O O . CYS A 1 192 ? 7.401 14.814 15.635 1.00 59.22 192 CYS A O 1
ATOM 1535 N N . ASP A 1 193 ? 8.512 12.881 15.495 1.00 56.22 193 ASP A N 1
ATOM 1536 C CA . ASP A 1 193 ? 9.690 13.398 16.183 1.00 56.22 193 ASP A CA 1
ATOM 1537 C C . ASP A 1 193 ? 10.411 14.388 15.258 1.00 56.22 193 ASP A C 1
ATOM 1539 O O . ASP A 1 193 ? 10.821 14.033 14.149 1.00 56.22 193 ASP A O 1
ATOM 1543 N N . LYS A 1 194 ? 10.611 15.631 15.721 1.00 45.94 194 LYS A N 1
ATOM 1544 C CA . LYS A 1 194 ? 11.287 16.711 14.965 1.00 45.94 194 LYS A CA 1
ATOM 1545 C C . LYS A 1 194 ? 12.703 16.341 14.483 1.00 45.94 194 LYS A C 1
ATOM 1547 O O . LYS A 1 194 ? 13.280 17.053 13.670 1.00 45.94 194 LYS A O 1
ATOM 1552 N N . THR A 1 195 ? 13.265 15.249 14.995 1.00 37.88 195 THR A N 1
ATOM 1553 C CA . THR A 1 195 ? 14.629 14.765 14.760 1.00 37.88 195 THR A CA 1
ATOM 1554 C C . THR A 1 195 ? 14.719 13.600 13.770 1.00 37.88 195 THR A C 1
ATOM 1556 O O . THR A 1 195 ? 15.827 13.224 13.391 1.00 37.88 195 THR A O 1
ATOM 1559 N N . SER A 1 196 ? 13.597 13.022 13.323 1.00 45.16 196 SER A N 1
ATOM 1560 C CA . SER A 1 196 ? 13.603 11.806 12.504 1.00 45.16 196 SER A CA 1
ATOM 1561 C C . SER A 1 196 ? 13.100 12.067 11.083 1.00 45.16 196 SER A C 1
ATOM 1563 O O . SER A 1 196 ? 11.951 12.435 10.862 1.00 45.16 196 SER A O 1
ATOM 1565 N N . PHE A 1 197 ? 13.951 11.810 10.084 1.00 47.75 197 PHE A N 1
ATOM 1566 C CA . PHE A 1 197 ? 13.601 11.881 8.653 1.00 47.75 197 PHE A CA 1
ATOM 1567 C C . PHE A 1 197 ? 12.604 10.794 8.206 1.00 47.75 197 PHE A C 1
ATOM 1569 O O . PHE A 1 197 ? 12.192 10.766 7.044 1.00 47.75 197 PHE A O 1
ATOM 1576 N N . ARG A 1 198 ? 12.211 9.883 9.107 1.00 52.28 198 ARG A N 1
ATOM 1577 C CA . ARG A 1 198 ? 11.216 8.849 8.831 1.00 52.28 198 ARG A CA 1
ATOM 1578 C C . ARG A 1 198 ? 9.816 9.441 8.980 1.00 52.28 198 ARG A C 1
ATOM 1580 O O . ARG A 1 198 ? 9.265 9.501 10.073 1.00 52.28 198 ARG A O 1
ATOM 1587 N N . LYS A 1 199 ? 9.242 9.859 7.855 1.00 56.62 199 LYS A N 1
ATOM 1588 C CA . LYS A 1 199 ? 7.860 10.337 7.765 1.00 56.62 199 LYS A CA 1
ATOM 1589 C C . LYS A 1 199 ? 6.879 9.173 8.020 1.00 56.62 199 LYS A C 1
ATOM 1591 O O . LYS A 1 199 ? 6.884 8.221 7.243 1.00 56.62 199 LYS A O 1
ATOM 1596 N N . PRO A 1 200 ? 6.043 9.214 9.076 1.00 61.78 200 PRO A N 1
ATOM 1597 C CA . PRO A 1 200 ? 5.234 8.064 9.492 1.00 61.78 200 PRO A CA 1
ATOM 1598 C C . PRO A 1 200 ? 3.925 7.884 8.706 1.00 61.78 200 PRO A C 1
ATOM 1600 O O . PRO A 1 200 ? 3.262 6.868 8.889 1.00 61.78 200 PRO A O 1
ATOM 1603 N N . GLY A 1 201 ? 3.549 8.830 7.835 1.00 61.81 201 GLY A N 1
ATOM 1604 C CA . GLY A 1 201 ? 2.208 8.900 7.234 1.00 61.81 201 GLY A CA 1
ATOM 1605 C C . GLY A 1 201 ? 1.714 7.594 6.601 1.00 61.81 201 GLY A C 1
ATOM 1606 O O . GLY A 1 201 ? 0.594 7.174 6.871 1.00 61.81 201 GLY A O 1
ATOM 1607 N N . CYS A 1 202 ? 2.556 6.895 5.834 1.00 65.69 202 CYS A N 1
ATOM 1608 C CA . CYS A 1 202 ? 2.157 5.645 5.175 1.00 65.69 202 CYS A CA 1
ATOM 1609 C C . CYS A 1 202 ? 1.894 4.497 6.163 1.00 65.69 202 CYS A C 1
ATOM 1611 O O . CYS A 1 202 ? 1.017 3.674 5.926 1.00 65.69 202 CYS A O 1
ATOM 1613 N N . ILE A 1 203 ? 2.638 4.449 7.273 1.00 69.81 203 ILE A N 1
ATOM 1614 C CA . ILE A 1 203 ? 2.507 3.392 8.287 1.00 69.81 203 ILE A CA 1
ATOM 1615 C C . ILE A 1 203 ? 1.165 3.540 9.007 1.00 69.81 203 ILE A C 1
ATOM 1617 O O . ILE A 1 203 ? 0.454 2.560 9.202 1.00 69.81 203 ILE A O 1
ATOM 1621 N N . VAL A 1 204 ? 0.800 4.777 9.351 1.00 76.81 204 VAL A N 1
ATOM 1622 C CA . VAL A 1 204 ? -0.462 5.075 10.043 1.00 76.81 204 VAL A CA 1
ATOM 1623 C C . VAL A 1 204 ? -1.665 4.864 9.126 1.00 76.81 204 VAL A C 1
ATOM 1625 O O . VAL A 1 204 ? -2.691 4.332 9.552 1.00 76.81 204 VAL A O 1
ATOM 1628 N N . LEU A 1 205 ? -1.533 5.222 7.846 1.00 83.19 205 LEU A N 1
ATOM 1629 C CA . LEU A 1 205 ? -2.576 4.962 6.859 1.00 83.19 205 LEU A CA 1
ATOM 1630 C C . LEU A 1 205 ? -2.811 3.457 6.678 1.00 83.19 205 LEU A C 1
ATOM 1632 O O . LEU A 1 205 ? -3.956 3.019 6.643 1.00 83.19 205 LEU A O 1
ATOM 1636 N N . MET A 1 206 ? -1.738 2.662 6.618 1.00 83.88 206 MET A N 1
ATOM 1637 C CA . MET A 1 206 ? -1.837 1.205 6.519 1.00 83.88 206 MET A CA 1
ATOM 1638 C C . MET A 1 206 ? -2.525 0.600 7.745 1.00 83.88 206 MET A C 1
ATOM 1640 O O . MET A 1 206 ? -3.434 -0.207 7.580 1.00 83.88 206 MET A O 1
ATOM 1644 N N . TYR A 1 207 ? -2.146 1.039 8.949 1.00 85.12 207 TYR A N 1
ATOM 1645 C CA . TYR A 1 207 ? -2.813 0.641 10.190 1.00 85.12 207 TYR A CA 1
ATOM 1646 C C . TYR A 1 207 ? -4.323 0.908 10.122 1.00 85.12 207 TYR A C 1
ATOM 1648 O O . TYR A 1 207 ? -5.127 0.024 10.382 1.00 85.12 207 TYR A O 1
ATOM 1656 N N . SER A 1 208 ? -4.722 2.085 9.651 1.00 86.31 208 SER A N 1
ATOM 1657 C CA . SER A 1 208 ? -6.137 2.481 9.614 1.00 86.31 208 SER A CA 1
ATOM 1658 C C . SER A 1 208 ? -6.960 1.700 8.597 1.00 86.31 208 SER A C 1
ATOM 1660 O O . SER A 1 208 ? -8.109 1.367 8.866 1.00 86.31 208 SER A O 1
ATOM 1662 N N . VAL A 1 209 ? -6.370 1.359 7.447 1.00 89.12 209 VAL A N 1
ATOM 1663 C CA . VAL A 1 209 ? -7.001 0.454 6.474 1.00 89.12 209 VAL A CA 1
ATOM 1664 C C . VAL A 1 209 ? -7.151 -0.948 7.069 1.00 89.12 209 VAL A C 1
ATOM 1666 O O . VAL A 1 209 ? -8.198 -1.565 6.910 1.00 89.12 209 VAL A O 1
ATOM 1669 N N . GLN A 1 210 ? -6.153 -1.430 7.816 1.00 89.62 210 GLN A N 1
ATOM 1670 C CA . GLN A 1 210 ? -6.220 -2.734 8.484 1.00 89.62 210 GLN A CA 1
ATOM 1671 C C . GLN A 1 210 ? -7.306 -2.803 9.566 1.00 89.62 210 GLN A C 1
ATOM 1673 O O . GLN A 1 210 ? -7.832 -3.888 9.797 1.00 89.62 210 GLN A O 1
ATOM 1678 N N . LEU A 1 211 ? -7.678 -1.681 10.195 1.00 89.56 211 LEU A N 1
ATOM 1679 C CA . LEU A 1 211 ? -8.773 -1.634 11.173 1.00 89.56 211 LEU A CA 1
ATOM 1680 C C . LEU A 1 211 ? -10.170 -1.739 10.537 1.00 89.56 211 LEU A C 1
ATOM 1682 O O . LEU A 1 211 ? -11.123 -2.087 11.232 1.00 89.56 211 LEU A O 1
ATOM 1686 N N . LEU A 1 212 ? -10.320 -1.486 9.231 1.00 91.19 212 LEU A N 1
ATOM 1687 C CA . LEU A 1 212 ? -11.629 -1.533 8.565 1.00 91.19 212 LEU A CA 1
ATOM 1688 C C . LEU A 1 212 ? -12.236 -2.939 8.565 1.00 91.19 212 LEU A C 1
ATOM 1690 O O . LEU A 1 212 ? -13.426 -3.105 8.826 1.00 91.19 212 LEU A O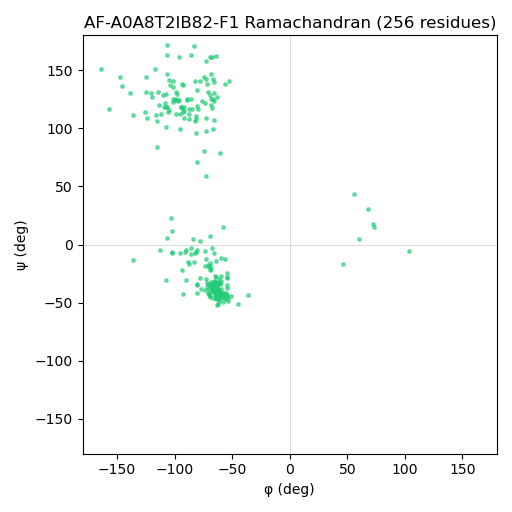 1
ATOM 1694 N N . THR A 1 213 ? -11.422 -3.960 8.295 1.00 91.56 213 THR A N 1
ATOM 1695 C CA . THR A 1 213 ? -11.873 -5.356 8.248 1.00 91.56 213 THR A CA 1
ATOM 1696 C C . THR A 1 213 ? -12.394 -5.868 9.601 1.00 91.56 213 THR A C 1
ATOM 1698 O O . THR A 1 213 ? -13.524 -6.367 9.629 1.00 91.56 213 THR A O 1
ATOM 1701 N N . PRO A 1 214 ? -11.659 -5.744 10.730 1.00 93.06 214 PRO A N 1
ATOM 1702 C CA . PRO A 1 214 ? -12.194 -6.128 12.032 1.00 93.06 214 PRO A CA 1
ATOM 1703 C C . PRO A 1 214 ? -13.384 -5.250 12.441 1.00 93.06 214 PRO A C 1
ATOM 1705 O O . PRO A 1 214 ? -14.315 -5.771 13.046 1.00 93.06 214 PRO A O 1
ATOM 1708 N N . ALA A 1 215 ? -13.427 -3.968 12.053 1.00 92.50 215 ALA A N 1
ATOM 1709 C CA . ALA A 1 215 ? -14.552 -3.079 12.373 1.00 92.50 215 ALA A CA 1
ATOM 1710 C C . ALA A 1 215 ? -15.836 -3.476 11.663 1.00 92.50 215 ALA A C 1
ATOM 1712 O O . ALA A 1 215 ? -16.911 -3.449 12.262 1.00 92.50 215 ALA A O 1
ATOM 1713 N N . ASN A 1 216 ? -15.722 -3.939 10.423 1.00 93.38 216 ASN A N 1
ATOM 1714 C CA . ASN A 1 216 ? -16.846 -4.516 9.704 1.00 93.38 216 ASN A CA 1
ATOM 1715 C C . ASN A 1 216 ? -17.311 -5.832 10.343 1.00 93.38 216 ASN A C 1
ATOM 1717 O O . ASN A 1 216 ? -18.506 -6.100 10.427 1.00 93.38 216 ASN A O 1
ATOM 1721 N N . LEU A 1 217 ? -16.376 -6.667 10.805 1.00 92.81 217 LEU A N 1
ATOM 1722 C CA . LEU A 1 217 ? -16.725 -7.915 11.481 1.00 92.81 217 LEU A CA 1
ATOM 1723 C C . LEU A 1 217 ? -17.469 -7.648 12.795 1.00 92.81 217 LEU A C 1
ATOM 1725 O O . LEU A 1 217 ? -18.483 -8.289 13.059 1.00 92.81 217 LEU A O 1
ATOM 1729 N N . LEU A 1 218 ? -17.000 -6.681 13.580 1.00 92.81 218 LEU A N 1
ATOM 1730 C CA . LEU A 1 218 ? -17.616 -6.303 14.847 1.00 92.81 218 LEU A CA 1
ATOM 1731 C C . LEU A 1 218 ? -19.008 -5.693 14.638 1.00 92.81 218 LEU A C 1
ATOM 1733 O O . LEU A 1 218 ? -19.955 -6.080 15.321 1.00 92.81 218 LEU A O 1
ATOM 1737 N N . ALA A 1 219 ? -19.169 -4.846 13.616 1.00 93.00 219 ALA A N 1
ATOM 1738 C CA . ALA A 1 219 ? -20.478 -4.337 13.214 1.00 93.00 219 ALA A CA 1
ATOM 1739 C C . ALA A 1 219 ? -21.459 -5.477 12.889 1.00 93.00 219 ALA A C 1
ATOM 1741 O O . ALA A 1 219 ? -22.569 -5.505 13.420 1.00 93.00 219 ALA A O 1
ATOM 1742 N N . LYS A 1 220 ? -21.019 -6.471 12.104 1.00 92.62 220 LYS A N 1
ATOM 1743 C CA . LYS A 1 220 ? -21.836 -7.641 11.745 1.00 92.62 220 LYS A CA 1
ATOM 1744 C C . LYS A 1 220 ? -22.221 -8.494 12.951 1.00 92.62 220 LYS A C 1
ATOM 1746 O O . LYS A 1 220 ? -23.350 -8.973 13.007 1.00 92.62 220 LYS A O 1
ATOM 1751 N N . ILE A 1 221 ? -21.315 -8.678 13.914 1.00 93.50 221 ILE A N 1
ATOM 1752 C CA . ILE A 1 221 ? -21.606 -9.397 15.168 1.00 93.50 221 ILE A CA 1
ATOM 1753 C C . ILE A 1 221 ? -22.690 -8.661 15.967 1.00 93.50 221 ILE A C 1
ATOM 1755 O O . ILE A 1 221 ? -23.593 -9.299 16.505 1.00 93.50 221 ILE A O 1
ATOM 1759 N N . ASN A 1 222 ? -22.657 -7.327 15.962 1.00 91.50 222 ASN A N 1
ATOM 1760 C CA . ASN A 1 222 ? -23.669 -6.476 16.590 1.00 91.50 222 ASN A CA 1
ATOM 1761 C C . ASN A 1 222 ? -24.966 -6.345 15.765 1.00 91.50 222 ASN A C 1
ATOM 1763 O O . ASN A 1 222 ? -25.867 -5.601 16.153 1.00 91.50 222 ASN A O 1
ATOM 1767 N N . GLY A 1 223 ? -25.079 -7.044 14.629 1.00 91.94 223 GLY A N 1
ATOM 1768 C CA . GLY A 1 223 ? -26.242 -6.986 13.740 1.00 91.94 223 GLY A CA 1
ATOM 1769 C C . GLY A 1 223 ? -26.370 -5.680 12.948 1.00 91.94 223 GLY A C 1
ATOM 1770 O O . GLY A 1 223 ? -27.452 -5.383 12.446 1.00 91.94 223 GLY A O 1
ATOM 1771 N N . LYS A 1 224 ? -25.294 -4.890 12.845 1.00 92.38 224 LYS A N 1
ATOM 1772 C CA . LYS A 1 224 ? -25.224 -3.654 12.055 1.00 92.38 224 LYS A CA 1
ATOM 1773 C C . LYS A 1 224 ? -24.488 -3.912 10.735 1.00 92.38 224 LYS A C 1
ATOM 1775 O O . LYS A 1 224 ? -23.413 -4.505 10.715 1.00 92.38 224 LYS A O 1
ATOM 1780 N N . ASP A 1 225 ? -25.033 -3.400 9.633 1.00 88.81 225 ASP A N 1
ATOM 1781 C CA . ASP A 1 225 ? -24.421 -3.509 8.296 1.00 88.81 225 ASP A CA 1
ATOM 1782 C C . ASP A 1 225 ? -23.401 -2.396 7.995 1.00 88.81 225 ASP A C 1
ATOM 1784 O O . ASP A 1 225 ? -22.706 -2.431 6.977 1.00 88.81 225 ASP A O 1
ATOM 1788 N N . SER A 1 226 ? -23.311 -1.389 8.868 1.00 92.56 226 SER A N 1
ATOM 1789 C CA . SER A 1 226 ? -22.406 -0.247 8.730 1.00 92.56 226 SER A CA 1
ATOM 1790 C C . SER A 1 226 ? -21.512 -0.064 9.950 1.00 92.56 226 SER A C 1
ATOM 1792 O O . SER A 1 226 ? -21.939 -0.239 11.092 1.00 92.56 226 SER A O 1
ATOM 1794 N N . ILE A 1 227 ? -20.273 0.363 9.706 1.00 93.62 227 ILE A N 1
ATOM 1795 C CA . ILE A 1 227 ? -19.330 0.738 10.758 1.00 93.62 227 ILE A CA 1
ATOM 1796 C C . ILE A 1 227 ? -19.743 2.089 11.350 1.00 93.62 227 ILE A C 1
ATOM 1798 O O . ILE A 1 227 ? -19.806 3.101 10.646 1.00 93.62 227 ILE A O 1
ATOM 1802 N N . GLU A 1 228 ? -19.979 2.091 12.658 1.00 93.75 228 GLU A N 1
ATOM 1803 C CA . GLU A 1 228 ? -20.251 3.270 13.475 1.00 93.75 228 GLU A CA 1
ATOM 1804 C C . GLU A 1 228 ? -19.049 3.611 14.363 1.00 93.75 228 GLU A C 1
ATOM 1806 O O . GLU A 1 228 ? -18.074 2.859 14.443 1.00 93.75 228 GLU A O 1
ATOM 1811 N N . LYS A 1 229 ? -19.120 4.767 15.030 1.00 92.50 229 LYS A N 1
ATOM 1812 C CA . LYS A 1 229 ? -18.046 5.288 15.881 1.00 92.50 229 LYS A CA 1
ATOM 1813 C C . LYS A 1 229 ? -17.658 4.315 17.003 1.00 92.50 229 LYS A C 1
ATOM 1815 O O . LYS A 1 229 ? -16.472 4.116 17.243 1.00 92.50 229 LYS A O 1
ATOM 1820 N N . GLU A 1 230 ? -18.649 3.687 17.633 1.00 92.19 230 GLU A N 1
ATOM 1821 C CA . GLU A 1 230 ? -18.476 2.747 18.752 1.00 92.19 230 GLU A CA 1
ATOM 1822 C C . GLU A 1 230 ? -17.574 1.566 18.367 1.00 92.19 230 GLU A C 1
ATOM 1824 O O . GLU A 1 230 ? -16.643 1.220 19.089 1.00 92.19 230 GLU A O 1
ATOM 1829 N N . HIS A 1 231 ? -17.784 1.006 17.171 1.00 92.62 231 HIS A N 1
ATOM 1830 C CA . HIS A 1 231 ? -17.001 -0.131 16.685 1.00 92.62 231 HIS A CA 1
ATOM 1831 C C . HIS A 1 231 ? -15.531 0.236 16.443 1.00 92.62 231 HIS A C 1
ATOM 1833 O O . HIS A 1 231 ? -14.640 -0.589 16.632 1.00 92.62 231 HIS A O 1
ATOM 1839 N N . VAL A 1 232 ? -15.272 1.473 16.007 1.00 91.38 232 VAL A N 1
ATOM 1840 C CA . VAL A 1 232 ? -13.911 1.980 15.799 1.00 91.38 232 VAL A CA 1
ATOM 1841 C C . VAL A 1 232 ? -13.196 2.185 17.133 1.00 91.38 232 VAL A C 1
ATOM 1843 O O . VAL A 1 232 ? -12.016 1.855 17.237 1.00 91.38 232 VAL A O 1
ATOM 1846 N N . GLU A 1 233 ? -13.891 2.718 18.141 1.00 90.62 233 GLU A N 1
ATOM 1847 C CA . GLU A 1 233 ? -13.329 2.933 19.480 1.00 90.62 233 GLU A CA 1
ATOM 1848 C C . GLU A 1 233 ? -12.910 1.610 20.123 1.00 90.62 233 GLU A C 1
ATOM 1850 O O . GLU A 1 233 ? -11.758 1.479 20.533 1.00 90.62 233 GLU A O 1
ATOM 1855 N N . GLU A 1 234 ? -13.787 0.607 20.104 1.00 91.50 234 GLU A N 1
ATOM 1856 C CA . GLU A 1 234 ? -13.503 -0.717 20.667 1.00 91.50 234 GLU A CA 1
ATOM 1857 C C . GLU A 1 234 ? -12.294 -1.384 19.991 1.00 91.50 234 GLU A C 1
ATOM 1859 O O . GLU A 1 234 ? -11.403 -1.936 20.637 1.00 91.50 234 GLU A O 1
ATOM 1864 N N . ILE A 1 235 ? -12.198 -1.278 18.667 1.00 90.38 235 ILE A N 1
ATOM 1865 C CA . ILE A 1 235 ? -11.091 -1.872 17.910 1.00 90.38 235 ILE A CA 1
ATOM 1866 C C . ILE A 1 235 ? -9.773 -1.156 18.134 1.00 90.38 235 ILE A C 1
ATOM 1868 O O . ILE A 1 235 ? -8.726 -1.803 18.151 1.00 90.38 235 ILE A O 1
ATOM 1872 N N . ASN A 1 236 ? -9.808 0.156 18.328 1.00 87.94 236 ASN A N 1
ATOM 1873 C CA . ASN A 1 236 ? -8.612 0.918 18.643 1.00 87.94 236 ASN A CA 1
ATOM 1874 C C . ASN A 1 236 ? -8.063 0.598 20.048 1.00 87.94 236 ASN A C 1
ATOM 1876 O O . ASN A 1 236 ? -6.887 0.837 20.306 1.00 87.94 236 ASN A O 1
ATOM 1880 N N . GLU A 1 237 ? -8.881 0.050 20.952 1.00 87.88 237 GLU A N 1
ATOM 1881 C CA . GLU A 1 237 ? -8.404 -0.486 22.233 1.00 87.88 237 GLU A CA 1
ATOM 1882 C C . GLU A 1 237 ? -7.804 -1.891 22.095 1.00 87.88 237 GLU A C 1
ATOM 1884 O O . GLU A 1 237 ? -6.836 -2.222 22.780 1.00 87.88 237 GLU A O 1
ATOM 1889 N N . LEU A 1 238 ? -8.359 -2.716 21.202 1.00 89.25 238 LEU A N 1
ATOM 1890 C CA . LEU A 1 238 ? -7.916 -4.098 20.992 1.00 89.25 238 LEU A CA 1
ATOM 1891 C C . LEU A 1 238 ? -6.624 -4.201 20.175 1.00 89.25 238 LEU A C 1
ATOM 1893 O O . LEU A 1 238 ? -5.788 -5.070 20.435 1.00 89.25 238 LEU A O 1
ATOM 1897 N N . PHE A 1 239 ? -6.468 -3.343 19.168 1.00 89.12 239 PHE A N 1
ATOM 1898 C CA . PHE A 1 239 ? -5.321 -3.349 18.271 1.00 89.12 239 PHE A CA 1
ATOM 1899 C C . PHE A 1 239 ? -4.456 -2.124 18.532 1.00 89.12 239 PHE A C 1
ATOM 1901 O O . PHE A 1 239 ? -4.936 -0.999 18.527 1.00 89.12 239 PHE A O 1
ATOM 1908 N N . TYR A 1 240 ? -3.159 -2.348 18.729 1.00 83.62 240 TYR A N 1
ATOM 1909 C CA . TYR A 1 240 ? -2.189 -1.277 18.924 1.00 83.62 240 TYR A CA 1
ATOM 1910 C C . TYR A 1 240 ? -1.321 -1.095 17.682 1.00 83.62 240 TYR A C 1
ATOM 1912 O O . TYR A 1 240 ? -0.937 -2.059 17.015 1.00 83.62 240 TYR A O 1
ATOM 1920 N N . ASP A 1 241 ? -0.924 0.148 17.408 1.00 82.88 241 ASP A N 1
ATOM 1921 C CA . ASP A 1 241 ? 0.102 0.420 16.410 1.00 82.88 241 ASP A CA 1
ATOM 1922 C C . ASP A 1 241 ? 1.484 -0.060 16.890 1.00 82.88 241 ASP A C 1
ATOM 1924 O O . ASP A 1 241 ? 1.747 -0.265 18.082 1.00 82.88 241 ASP A O 1
ATOM 1928 N N . ALA A 1 242 ? 2.411 -0.216 15.945 1.00 78.19 242 ALA A N 1
ATOM 1929 C CA . ALA A 1 242 ? 3.740 -0.747 16.228 1.00 78.19 242 ALA A CA 1
ATOM 1930 C C . ALA A 1 242 ? 4.546 0.100 17.232 1.00 78.19 242 ALA A C 1
ATOM 1932 O O . ALA A 1 242 ? 5.333 -0.462 17.996 1.00 78.19 242 ALA A O 1
ATOM 1933 N N . LYS A 1 243 ? 4.388 1.434 17.259 1.00 77.88 243 LYS A N 1
ATOM 1934 C CA . LYS A 1 243 ? 5.133 2.278 18.206 1.00 77.88 243 LYS A CA 1
ATOM 1935 C C . LYS A 1 243 ? 4.498 2.264 19.591 1.00 77.88 243 LYS A C 1
ATOM 1937 O O . LYS A 1 243 ? 5.246 2.151 20.561 1.00 77.88 243 LYS A O 1
ATOM 1942 N N . SER A 1 244 ? 3.171 2.330 19.700 1.00 80.62 244 SER A N 1
ATOM 1943 C CA . SER A 1 244 ? 2.504 2.172 21.003 1.00 80.62 244 SER A CA 1
ATOM 1944 C C . SER A 1 244 ? 2.818 0.809 21.613 1.00 80.62 244 SER A C 1
ATOM 1946 O O . SER A 1 244 ? 3.202 0.734 22.778 1.00 80.62 244 SER A O 1
ATOM 1948 N N . SER A 1 245 ? 2.811 -0.249 20.797 1.00 85.00 245 SER A N 1
ATOM 1949 C CA . SER A 1 245 ? 3.235 -1.593 21.212 1.00 85.00 245 SER A CA 1
ATOM 1950 C C . SER A 1 245 ? 4.684 -1.614 21.714 1.00 85.00 245 SER A C 1
ATOM 1952 O O . SER A 1 245 ? 4.973 -2.167 22.773 1.00 85.00 245 SER A O 1
ATOM 1954 N N . ALA A 1 246 ? 5.609 -0.965 20.996 1.00 84.56 246 ALA A N 1
ATOM 1955 C CA . ALA A 1 246 ? 7.007 -0.868 21.416 1.00 84.56 246 ALA A CA 1
ATOM 1956 C C . ALA A 1 246 ? 7.183 -0.090 22.731 1.00 84.56 246 ALA A C 1
ATOM 1958 O O . ALA A 1 246 ? 8.047 -0.435 23.536 1.00 84.56 246 ALA A O 1
ATOM 1959 N N . LYS A 1 247 ? 6.361 0.939 22.971 1.00 85.56 247 LYS A N 1
ATOM 1960 C CA . LYS A 1 247 ? 6.372 1.706 24.221 1.00 85.56 247 LYS A CA 1
ATOM 1961 C C . LYS A 1 247 ? 5.906 0.854 25.403 1.00 85.56 247 LYS A C 1
ATOM 1963 O O . LYS A 1 247 ? 6.593 0.819 26.418 1.00 85.56 247 LYS A O 1
ATOM 1968 N N . ILE A 1 248 ? 4.813 0.107 25.238 1.00 86.94 248 ILE A N 1
ATOM 1969 C CA . ILE A 1 248 ? 4.308 -0.829 26.255 1.00 86.94 248 ILE A CA 1
ATOM 1970 C C . ILE A 1 248 ? 5.372 -1.888 26.581 1.00 86.94 248 ILE A C 1
ATOM 1972 O O . ILE A 1 248 ? 5.625 -2.177 27.750 1.00 86.94 248 ILE A O 1
ATOM 1976 N N . LEU A 1 249 ? 6.046 -2.427 25.558 1.00 87.75 249 LEU A N 1
ATOM 1977 C CA . LEU A 1 249 ? 7.151 -3.377 25.732 1.00 87.75 249 LEU A CA 1
ATOM 1978 C C . LEU A 1 249 ? 8.335 -2.769 26.497 1.00 87.75 249 LEU A C 1
ATOM 1980 O O . LEU A 1 249 ? 8.920 -3.442 27.342 1.00 87.75 249 LEU A O 1
ATOM 1984 N N . ALA A 1 250 ? 8.683 -1.510 26.223 1.00 87.00 250 ALA A N 1
ATOM 1985 C CA . ALA A 1 250 ? 9.754 -0.811 26.930 1.00 87.00 250 ALA A CA 1
ATOM 1986 C C . ALA A 1 250 ? 9.399 -0.540 28.403 1.00 87.00 250 ALA A C 1
ATOM 1988 O O . ALA A 1 250 ? 10.247 -0.701 29.276 1.00 87.00 250 ALA A O 1
ATOM 1989 N N . GLU A 1 251 ? 8.148 -0.177 28.693 1.00 90.31 251 GLU A N 1
ATOM 1990 C CA . GLU A 1 251 ? 7.656 0.042 30.061 1.00 90.31 251 GLU A CA 1
ATOM 1991 C C . GLU A 1 251 ? 7.580 -1.263 30.868 1.00 90.31 251 GLU A C 1
ATOM 1993 O O . GLU A 1 251 ? 7.798 -1.269 32.077 1.00 90.31 251 GLU A O 1
ATOM 1998 N N . GLN A 1 252 ? 7.307 -2.387 30.204 1.00 90.25 252 GLN A N 1
ATOM 1999 C CA . GLN A 1 252 ? 7.172 -3.705 30.824 1.00 90.25 252 GLN A CA 1
ATOM 2000 C C . GLN A 1 252 ? 8.396 -4.606 30.607 1.00 90.25 252 GLN A C 1
ATOM 2002 O O . GLN A 1 252 ? 8.282 -5.828 30.705 1.00 90.25 252 GLN A O 1
ATOM 2007 N N . GLN A 1 253 ? 9.569 -4.027 30.336 1.00 84.38 253 GLN A N 1
ATOM 2008 C CA . GLN A 1 253 ? 10.774 -4.762 29.936 1.00 84.38 253 GLN A CA 1
ATOM 2009 C C . GLN A 1 253 ? 11.175 -5.880 30.917 1.00 84.38 253 GLN A C 1
ATOM 2011 O O . GLN A 1 253 ? 11.740 -6.886 30.500 1.00 84.38 253 GLN A O 1
ATOM 2016 N N . GLU A 1 254 ? 10.858 -5.738 32.206 1.00 85.81 254 GLU A N 1
ATOM 2017 C CA . GLU A 1 254 ? 11.145 -6.741 33.243 1.00 85.81 254 GLU A CA 1
ATOM 2018 C C . GLU A 1 254 ? 10.306 -8.024 33.122 1.00 85.81 254 GLU A C 1
ATOM 2020 O O . GLU A 1 254 ? 10.707 -9.070 33.627 1.00 85.81 254 GLU A O 1
ATOM 2025 N N . LYS A 1 255 ? 9.148 -7.969 32.451 1.00 89.31 255 LYS A N 1
ATOM 2026 C CA . LYS A 1 255 ? 8.233 -9.113 32.291 1.00 89.31 255 LYS A CA 1
ATOM 2027 C C . LYS A 1 255 ? 8.554 -9.984 31.077 1.00 89.31 255 LYS A C 1
ATOM 2029 O O . LYS A 1 255 ? 8.056 -11.105 30.994 1.00 89.31 255 LYS A O 1
ATOM 2034 N N . TYR A 1 256 ? 9.348 -9.479 30.135 1.00 84.69 256 TYR A N 1
ATOM 2035 C CA . TYR A 1 256 ? 9.654 -10.163 28.880 1.00 84.69 256 TYR A CA 1
ATOM 2036 C C . TYR A 1 256 ? 11.071 -10.738 28.903 1.00 84.69 256 TYR A C 1
ATOM 2038 O O . TYR A 1 256 ? 12.005 -10.122 29.417 1.00 84.69 256 TYR A O 1
ATOM 2046 N N . MET A 1 257 ? 11.239 -11.934 28.332 1.00 82.06 257 MET A N 1
ATOM 2047 C CA . MET A 1 257 ? 12.571 -12.502 28.126 1.00 82.06 257 MET A CA 1
ATOM 2048 C C . MET A 1 257 ? 13.346 -11.676 27.096 1.00 82.06 257 MET A C 1
ATOM 2050 O O . MET A 1 257 ? 12.772 -11.181 26.125 1.00 82.06 257 MET A O 1
ATOM 2054 N N . LYS A 1 258 ? 14.649 -11.533 27.343 1.00 72.31 258 LYS A N 1
ATOM 2055 C CA . LYS A 1 258 ? 15.596 -10.875 26.440 1.00 72.31 258 LYS A CA 1
ATOM 2056 C C . LYS A 1 258 ? 16.130 -11.835 25.390 1.00 72.31 258 LYS A C 1
ATOM 2058 O O . LYS A 1 258 ? 16.354 -13.012 25.750 1.00 72.31 258 LYS A O 1
#

Mean predicted aligned error: 15.77 Å

Solvent-accessible surface area (backbone atoms only — not comparable to full-atom values)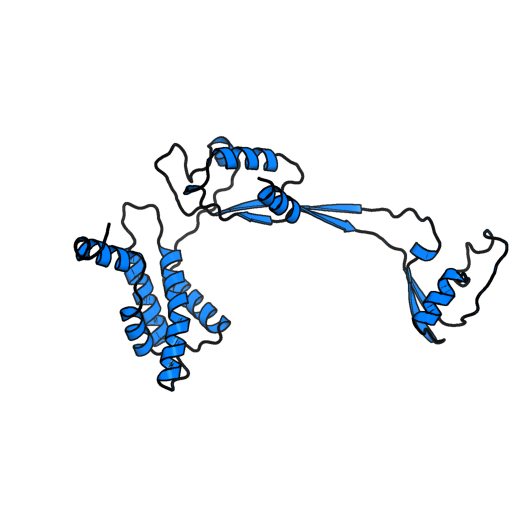: 15867 Å² total; per-residue (Å²): 112,71,71,58,53,52,54,53,57,71,38,41,45,77,47,72,49,72,72,74,62,68,48,75,49,66,37,79,78,94,69,81,49,90,78,95,62,88,76,78,58,82,82,52,96,82,73,48,49,67,86,50,52,56,53,41,61,73,70,62,70,53,77,70,42,78,46,79,47,62,49,81,76,82,49,97,63,86,71,64,72,47,76,45,81,44,63,32,80,42,82,41,84,36,59,35,75,82,48,62,62,73,57,54,57,53,50,54,62,52,58,70,41,95,70,42,40,52,75,45,77,47,70,78,48,64,65,60,102,54,101,34,66,46,47,41,58,67,85,55,52,80,74,54,85,86,82,82,84,78,77,76,51,69,68,55,49,41,51,52,52,51,52,50,30,57,76,71,72,51,49,68,38,71,66,24,47,50,50,52,38,48,53,43,50,51,49,43,57,74,56,60,50,96,85,54,83,60,76,50,53,67,60,48,52,51,52,55,58,60,48,49,60,60,24,47,52,52,19,48,75,71,73,35,86,45,29,44,50,67,43,52,56,56,47,58,71,75,50,73,55,75,63,61,48,51,49,55,49,63,76,43,47,89,80,52,88,130

pLDDT: mean 72.35, std 15.78, range [35.75, 93.88]

Nearest PDB structures (foldseek):
  9ema-assembly1_C  TM=8.884E-01  e=1.872E-18  Homo sapiens
  6k0r-assembly2_I  TM=7.516E-01  e=1.132E-17  Homo sapiens
  8ets-assembly1_T  TM=5.903E-01  e=4.915E-14  Saccharomyces cerevisiae S288C
  9b1e-assembly1_E  TM=6.001E-01  e=1.171E-13  Saccharomyces cerevisiae W303
  9c62-assembly1_B  TM=6.568E-01  e=1.028E-12  Homo sapiens

Radius of gyration: 32.06 Å; Cα contacts (8 Å, |Δi|>4): 250; chains: 1; bounding box: 55×50×97 Å

Secondary structure (DSSP, 8-state):
-HHHHHHHHHTEEEEEEE---EEEEE---------S-TTGGGG-TT---HHHHHHHHHHT--TT-EEEEEGGGT------EEEEEEEPEEEEE--GGGS-HHHHHHHHHHHTSTTPPEEEEE---S--SSSSGGG--HHHHTTS--PPPPPPPHHHHHHHHHHHHHHTT-EE-HHHHHHHHHHHHHHHHHH--TT-----HHHHHHHHHHHHHHHHHHHHHTT-SEE-HHHHHHHHHHS--HHHHHHHHHHTGGGS--

InterPro domains:
  IPR010339 TIP49, P-loop domain [PF06068] (10-72)
  IPR010339 TIP49, P-loop domain [PF06068] (103-154)
  IPR027238 RuvB-like [PTHR11093] (103-258)
  IPR027417 P-loop containing nucleoside triphosphate hydrolase [G3DSA:3.40.50.300] (90-151)
  IPR027417 P-loop containing nucleoside triphosphate hydrolase [SSF52540] (22-188)
  IPR041048 RuvB-like, AAA-lid domain [PF17856] (205-241)
  IPR042487 RuvBL1/2, DNA/RNA binding domain [G3DSA:2.40.50.360] (11-75)

Sequence (258 aa):
MRLRIQHWSGSAGLRIRETKEVFEGEVTELTPCETENPMEDMERPSAIGPQHYESLQKERVEVGDVIYIEANWSRKGRCSQEKEVIQDVTLHDLDVATHDPRMLTYLHRALESSLAPIVIFATTVGHRRCVSPHGIPLDLLDRVMIIRTMLYTPQEMKQIIKIRAQTEGINISEEALNHLGEIVQGIIHSLCDKTSFRKPGCIVLMYSVQLLTPANLLAKINGKDSIEKEHVEEINELFYDAKSSAKILAEQQEKYMK

Foldseek 3Di:
DVVVVVVQVVQWDKDKDWDWDKDKDAAADQDADDDPDDPVCPPPPPHDHPVGSVVCVVVVDDHGDIDIDIPVRPDPDPTPIDIDTDAGEDEDADCLVPDDQVVLVVVVVVCPDPSGHHYDYDYQAQDDPDDDGSNHPPVVVVVDDDDDDDADDLVVLLVVLVVLCVVVVAAEDPQLSVVLSVVLVVVQVVVPDVPDPRRCRVQSSVVSSVLRVQQCVVCVVVVHRYRDNVSSVVSPVVDDRPVVVVVVCVVPVVVDDD

Organism: NCBI:txid247094